Protein 7E3T (pdb70)

Radius of gyration: 17.13 Å; Cα contacts (8 Å, |Δi|>4): 290; chains: 1; bounding box: 39×57×40 Å

Solvent-accessible surface area: 9960 Å² total; per-residue (Å²): 201,99,126,57,41,3,0,0,0,5,26,40,14,28,84,19,116,13,0,0,28,2,1,132,33,1,47,72,7,93,3,62,0,2,0,0,43,94,30,56,36,111,36,55,56,82,80,0,24,211,18,0,49,67,50,56,130,170,23,67,42,72,119,6,116,65,47,63,29,0,58,90,129,29,129,160,51,75,1,12,0,27,17,78,173,0,90,73,38,7,60,87,28,97,1,62,85,49,78,75,51,3,12,0,0,1,7,54,64,86,109,33,10,33,75,103,14,32,76,80,44,101,127,26,0,0,93,21,89,84,152,51,107,127,138,98,73,80,27,15,80,8,0,16,70,0,0,96,25,0,1,126,36,8,89,72,51,119,41,145,87,171,91,93,130,83,27,50,57,138,148,91,87,112

Foldseek 3Di:
DQQEAEEEEEAAEQALLLVLLLLLVCLQLVHAYEYEDDHNDDPDCVSNCVSNVNSSVPGRYDYAPHPCRVCVVVPPDAEQEEDLPQDEALLPDQLLVDRHYYYYYWYYPPHIDPPVVCVVRNVRYHYDDDPDSVDDDRRSVVSNVNVVSSCVSVVSPPRDDDDDPCVPCVVVPD

Nearest PDB structures (foldseek):
  7e3t-assembly1_A-2  TM=1.006E+00  e=1.596E-38  Mycoplasma capricolum subsp. capricolum
  4pzk-assembly1_B  TM=9.102E-01  e=2.325E-19  Bacillus anthracis str. 'Ames Ancestor'
  7e3s-assembly1_B  TM=9.235E-01  e=1.122E-16  Shewanella oneidensis MR-1
  4kdz-assembly1_A  TM=8.921E-01  e=9.901E-17  Escherichia coli UTI89
  4kgn-assembly1_B  TM=8.783E-01  e=1.564E-13  Burkholderia pseudomallei 1710b

Organism: NCBI:txid40479

Structure (mmCIF, N/CA/C/O backbone):
data_7E3T
#
_entry.id   7E3T
#
_cell.length_a   79.824
_cell.length_b   79.824
_cell.length_c   117.333
_cell.angle_alpha   90.000
_cell.angle_beta   90.000
_cell.angle_gamma   120.000
#
_symmetry.space_group_name_H-M   'P 64 2 2'
#
loop_
_entity.id
_entity.type
_entity.pdbx_description
1 polymer "Putative tRNA (cytidine(34)-2'-O)-methyltransferase"
2 water water
#
loop_
_atom_site.group_PDB
_atom_site.id
_atom_site.type_symbol
_atom_site.label_atom_id
_atom_site.label_alt_id
_atom_site.label_comp_id
_atom_site.label_asym_id
_atom_site.label_entity_id
_atom_site.label_seq_id
_atom_site.pdbx_PDB_ins_code
_atom_site.Cartn_x
_atom_site.Cartn_y
_atom_site.Cartn_z
_atom_site.occupancy
_atom_site.B_iso_or_equiv
_atom_site.auth_seq_id
_atom_site.auth_comp_id
_atom_site.auth_asym_id
_atom_site.auth_atom_id
_atom_site.pdbx_PDB_model_num
ATOM 1 N N . MET A 1 1 ? -41.498 -23.031 15.425 1.00 93.74 1 MET A N 1
ATOM 2 C CA . MET A 1 1 ? -41.521 -23.616 14.046 1.00 92.02 1 MET A CA 1
ATOM 3 C C . MET A 1 1 ? -40.081 -23.877 13.608 1.00 86.46 1 MET A C 1
ATOM 4 O O . MET A 1 1 ? -39.182 -23.143 14.063 1.00 76.62 1 MET A O 1
ATOM 9 N N . ASN A 1 2 ? -39.882 -24.874 12.749 1.00 74.44 2 ASN A N 1
ATOM 10 C CA . ASN A 1 2 ? -38.613 -25.034 12.001 1.00 66.29 2 ASN A CA 1
ATOM 11 C C . ASN A 1 2 ? -38.496 -23.897 10.981 1.00 63.95 2 ASN A C 1
ATOM 12 O O . ASN A 1 2 ? -39.411 -23.808 10.108 1.00 56.95 2 ASN A O 1
ATOM 17 N N . LYS A 1 3 ? -37.454 -23.059 11.105 1.00 48.44 3 LYS A N 1
ATOM 18 C CA . LYS A 1 3 ? -37.002 -22.105 10.043 1.00 52.59 3 LYS A CA 1
ATOM 19 C C . LYS A 1 3 ? -35.647 -22.529 9.432 1.00 45.75 3 LYS A C 1
ATOM 20 O O . LYS A 1 3 ? -35.090 -21.770 8.628 1.00 43.24 3 LYS A O 1
ATOM 26 N N . ARG A 1 4 ? -35.140 -23.711 9.769 1.00 43.43 4 ARG A N 1
ATOM 27 C CA . ARG A 1 4 ? -33.878 -24.263 9.199 1.00 45.57 4 ARG A CA 1
ATOM 28 C C . ARG A 1 4 ? -34.068 -24.632 7.727 1.00 45.30 4 ARG A C 1
ATOM 29 O O . ARG A 1 4 ? -34.880 -25.494 7.463 1.00 45.69 4 ARG A O 1
ATOM 37 N N . LYS A 1 5 ? -33.245 -24.072 6.841 1.00 42.62 5 LYS A N 1
ATOM 38 C CA . LYS A 1 5 ? -33.283 -24.323 5.378 1.00 45.41 5 LYS A CA 1
ATOM 39 C C . LYS A 1 5 ? -31.868 -24.147 4.790 1.00 43.83 5 LYS A C 1
ATOM 40 O O . LYS A 1 5 ? -31.254 -23.109 5.058 1.00 38.40 5 LYS A O 1
ATOM 46 N N . ILE A 1 6 ? -31.369 -25.106 4.012 1.00 42.17 6 ILE A N 1
ATOM 47 C CA . ILE A 1 6 ? -30.087 -24.946 3.257 1.00 36.97 6 ILE A CA 1
ATOM 48 C C . ILE A 1 6 ? -30.380 -24.071 2.044 1.00 38.38 6 ILE A C 1
ATOM 49 O O . ILE A 1 6 ? -31.384 -24.357 1.307 1.00 40.76 6 ILE A O 1
ATOM 54 N N . ASN A 1 7 ? -29.620 -22.997 1.902 1.00 37.83 7 ASN A N 1
ATOM 55 C CA . ASN A 1 7 ? -29.602 -22.117 0.708 1.00 35.25 7 ASN A CA 1
ATOM 56 C C . ASN A 1 7 ? -28.212 -22.209 0.092 1.00 42.21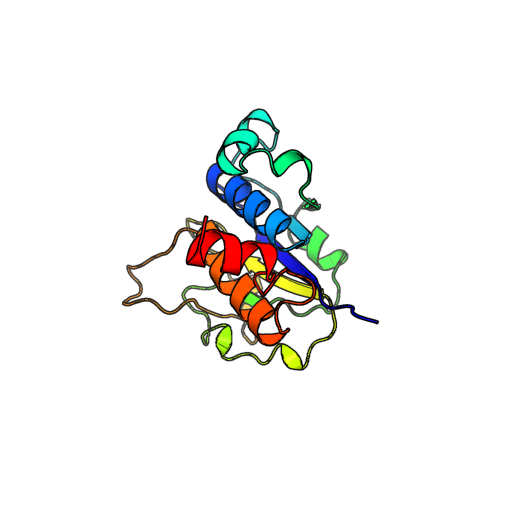 7 ASN A C 1
ATOM 57 O O . ASN A 1 7 ? -27.211 -21.945 0.806 1.00 40.84 7 ASN A O 1
ATOM 62 N N . ILE A 1 8 ? -28.154 -22.596 -1.179 1.00 37.83 8 ILE A N 1
ATOM 63 C CA . ILE A 1 8 ? -26.895 -22.693 -1.961 1.00 37.94 8 ILE A CA 1
ATOM 64 C C . ILE A 1 8 ? -26.843 -21.485 -2.867 1.00 39.86 8 ILE A C 1
ATOM 65 O O . ILE A 1 8 ? -27.844 -21.257 -3.570 1.00 39.85 8 ILE A O 1
ATOM 70 N N . VAL A 1 9 ? -25.766 -20.706 -2.796 1.00 34.08 9 VAL A N 1
ATOM 71 C CA . VAL A 1 9 ? -25.584 -19.491 -3.638 1.00 36.82 9 VAL A CA 1
ATOM 72 C C . VAL A 1 9 ? -24.430 -19.785 -4.582 1.00 37.37 9 VAL A C 1
ATOM 73 O O . VAL A 1 9 ? -23.297 -20.113 -4.069 1.00 36.41 9 VAL A O 1
ATOM 77 N N . LEU A 1 10 ? -24.684 -19.736 -5.886 1.00 33.31 10 LEU A N 1
ATOM 78 C CA . LEU A 1 10 ? -23.603 -19.895 -6.888 1.00 37.89 10 LEU A CA 1
ATOM 79 C C . LEU A 1 10 ? -23.269 -18.522 -7.473 1.00 40.68 10 LEU A C 1
ATOM 80 O O . LEU A 1 10 ? -24.132 -17.927 -8.126 1.00 38.62 10 LEU A O 1
ATOM 85 N N . TYR A 1 11 ? -22.051 -18.051 -7.241 1.00 42.88 11 TYR A N 1
ATOM 86 C CA . TYR A 1 11 ? -21.518 -16.757 -7.756 1.00 41.08 11 TYR A CA 1
ATOM 87 C C . TYR A 1 11 ? -20.880 -17.019 -9.118 1.00 39.83 11 TYR A C 1
ATOM 88 O O . TYR A 1 11 ? -19.821 -17.682 -9.183 1.00 42.83 11 TYR A O 1
ATOM 97 N N . GLN A 1 12 ? -21.587 -16.607 -10.166 1.00 38.59 12 GLN A N 1
ATOM 98 C CA . GLN A 1 12 ? -21.184 -16.624 -11.596 1.00 45.00 12 GLN A CA 1
ATOM 99 C C . GLN A 1 12 ? -20.638 -17.972 -12.029 1.00 46.13 12 GLN A C 1
ATOM 100 O O . GLN A 1 12 ? -19.540 -18.019 -12.566 1.00 44.97 12 GLN A O 1
ATOM 106 N N . PRO A 1 13 ? -21.390 -19.091 -11.923 1.00 43.22 13 PRO A N 1
ATOM 107 C CA . PRO A 1 13 ? -20.861 -20.386 -12.352 1.00 43.73 13 PRO A CA 1
ATOM 108 C C . PRO A 1 13 ? -20.638 -20.389 -13.873 1.00 41.48 13 PRO A C 1
ATOM 109 O O . PRO A 1 13 ? -21.397 -19.762 -14.596 1.00 42.42 13 PRO A O 1
ATOM 113 N N . GLU A 1 14 ? -19.623 -21.129 -14.307 1.00 46.06 14 GLU A N 1
ATOM 114 C CA . GLU A 1 14 ? -19.084 -21.160 -15.689 1.00 47.87 14 GLU A CA 1
ATOM 115 C C . GLU A 1 14 ? -19.656 -22.380 -16.406 1.00 47.66 14 GLU A C 1
ATOM 116 O O . GLU A 1 14 ? -19.922 -22.262 -17.617 1.00 53.00 14 GLU A O 1
ATOM 118 N N . ILE A 1 15 ? -19.839 -23.503 -15.695 1.00 48.53 15 ILE A N 1
ATOM 119 C CA . ILE A 1 15 ? -19.973 -24.850 -16.340 1.00 52.50 15 ILE A CA 1
ATOM 120 C C . ILE A 1 15 ? -21.373 -25.440 -16.100 1.00 50.98 15 ILE A C 1
ATOM 121 O O . ILE A 1 15 ? -21.738 -25.624 -14.924 1.00 45.00 15 ILE A O 1
ATOM 126 N N . ALA A 1 16 ? -22.119 -25.710 -17.188 1.00 46.16 16 ALA A N 1
ATOM 127 C CA . ALA A 1 16 ? -23.538 -26.148 -17.163 1.00 48.01 16 ALA A CA 1
ATOM 128 C C . ALA A 1 16 ? -23.661 -27.438 -16.350 1.00 45.30 16 ALA A C 1
ATOM 129 O O . ALA A 1 16 ? -24.554 -27.538 -15.530 1.00 45.58 16 ALA A O 1
ATOM 131 N N . GLN A 1 17 ? -22.794 -28.392 -16.639 1.00 43.17 17 GLN A N 1
ATOM 132 C CA . GLN A 1 17 ? -22.598 -29.686 -15.954 1.00 47.68 17 GLN A CA 1
ATOM 133 C C . GLN A 1 17 ? -22.505 -29.508 -14.432 1.00 45.19 17 GLN A C 1
ATOM 134 O O . GLN A 1 17 ? -22.989 -30.372 -13.674 1.00 42.85 17 GLN A O 1
ATOM 140 N N . ASN A 1 18 ? -21.860 -28.453 -13.959 1.00 46.10 18 ASN A N 1
ATOM 141 C CA . ASN A 1 18 ? -21.701 -28.260 -12.496 1.00 46.59 18 ASN A CA 1
ATOM 142 C C . ASN A 1 18 ? -23.036 -27.789 -11.904 1.00 45.36 18 ASN A C 1
ATOM 143 O O . ASN A 1 18 ? -23.429 -28.305 -10.847 1.00 40.48 18 ASN A O 1
ATOM 148 N N . VAL A 1 19 ? -23.687 -26.837 -12.557 1.00 36.80 19 VAL A N 1
ATOM 149 C CA . VAL A 1 19 ? -24.979 -26.268 -12.088 1.00 40.34 19 VAL A CA 1
ATOM 150 C C . VAL A 1 19 ? -26.019 -27.386 -12.140 1.00 39.74 19 VAL A C 1
ATOM 151 O O . VAL A 1 19 ? -26.809 -27.522 -11.190 1.00 35.28 19 VAL A O 1
ATOM 155 N N . GLY A 1 20 ? -25.974 -28.223 -13.176 1.00 39.08 20 GLY A N 1
ATOM 156 C CA . GLY A 1 20 ? -26.940 -29.334 -13.288 1.00 40.14 20 GLY A CA 1
ATOM 157 C C . GLY A 1 20 ? -26.830 -30.310 -12.133 1.00 37.49 20 GLY A C 1
ATOM 158 O O . GLY A 1 20 ? -27.875 -30.690 -11.520 1.00 38.34 20 GLY A O 1
ATOM 159 N N . ALA A 1 21 ? -25.610 -30.726 -11.828 1.00 34.95 21 ALA A N 1
ATOM 160 C CA . ALA A 1 21 ? -25.326 -31.656 -10.722 1.00 32.92 21 ALA A CA 1
ATOM 161 C C . ALA A 1 21 ? -25.757 -31.042 -9.398 1.00 31.56 21 ALA A C 1
ATOM 162 O O . ALA A 1 21 ? -26.321 -31.760 -8.562 1.00 35.55 21 ALA A O 1
ATOM 164 N N . ILE A 1 22 ? -25.525 -29.743 -9.218 1.00 34.64 22 ILE A N 1
ATOM 165 C CA . ILE A 1 22 ? -25.925 -29.034 -7.980 1.00 35.83 22 ILE A CA 1
ATOM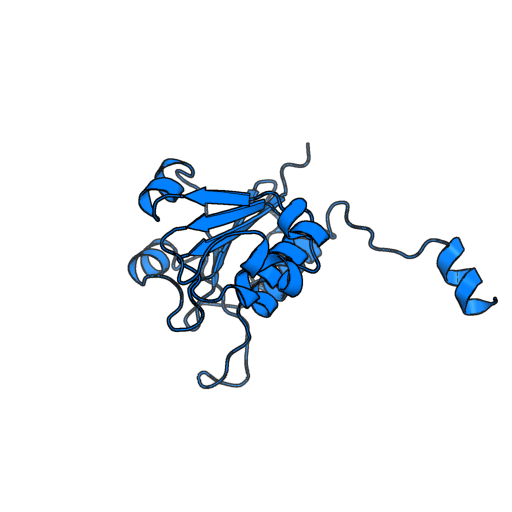 166 C C . ILE A 1 22 ? -27.458 -29.035 -7.878 1.00 38.28 22 ILE A C 1
ATOM 167 O O . ILE A 1 22 ? -27.991 -29.221 -6.757 1.00 37.62 22 ILE A O 1
ATOM 172 N N . MET A 1 23 ? -28.149 -28.798 -8.992 1.00 39.28 23 MET A N 1
ATOM 173 C CA . MET A 1 23 ? -29.641 -28.811 -9.006 1.00 40.13 23 MET A CA 1
ATOM 174 C C . MET A 1 23 ? -30.146 -30.154 -8.464 1.00 36.03 23 MET A C 1
ATOM 175 O O . MET A 1 23 ? -30.983 -30.145 -7.577 1.00 38.77 23 MET A O 1
ATOM 180 N N . ARG A 1 24 ? -29.544 -31.253 -8.912 1.00 35.19 24 ARG A N 1
ATOM 181 C CA . ARG A 1 24 ? -29.892 -32.623 -8.474 1.00 37.42 24 ARG A CA 1
ATOM 182 C C . ARG A 1 24 ? -29.683 -32.744 -6.952 1.00 38.63 24 ARG A C 1
ATOM 183 O O . ARG A 1 24 ? -30.545 -33.325 -6.286 1.00 39.09 24 ARG A O 1
ATOM 191 N N . THR A 1 25 ? -28.580 -32.223 -6.413 1.00 33.63 25 THR A N 1
ATOM 192 C CA . THR A 1 25 ? -28.310 -32.260 -4.960 1.00 36.77 25 THR A CA 1
ATOM 193 C C . THR A 1 25 ? -29.371 -31.452 -4.222 1.00 36.63 25 THR A C 1
ATOM 194 O O . THR A 1 25 ? -29.896 -31.973 -3.232 1.00 38.57 25 THR A O 1
ATOM 198 N N . CYS A 1 26 ? -29.668 -30.243 -4.697 1.00 36.08 26 CYS A N 1
ATOM 199 C CA . CYS A 1 26 ? -30.647 -29.307 -4.091 1.00 35.86 26 CYS A CA 1
ATOM 200 C C . CYS A 1 26 ? -32.039 -29.945 -3.990 1.00 38.03 26 CYS A C 1
ATOM 201 O O . CYS A 1 26 ? -32.686 -29.792 -2.957 1.00 37.36 26 CYS A O 1
ATOM 204 N N . VAL A 1 27 ? -32.450 -30.679 -5.017 1.00 36.31 27 VAL A N 1
ATOM 205 C CA . VAL A 1 27 ? -33.757 -31.371 -5.034 1.00 39.20 27 VAL A CA 1
ATOM 206 C C . VAL A 1 27 ? -33.736 -32.466 -3.979 1.00 41.18 27 VAL A C 1
ATOM 207 O O . VAL A 1 27 ? -34.734 -32.566 -3.260 1.00 40.22 27 VAL A O 1
ATOM 211 N N . ALA A 1 28 ? -32.642 -33.224 -3.885 1.00 37.19 28 ALA A N 1
ATOM 212 C CA . ALA A 1 28 ? -32.505 -34.382 -2.987 1.00 35.44 28 ALA A CA 1
ATOM 213 C C . ALA A 1 28 ? -32.616 -33.944 -1.522 1.00 34.70 28 ALA A C 1
ATOM 214 O O . ALA A 1 28 ? -33.177 -34.702 -0.703 1.00 39.94 28 ALA A O 1
ATOM 216 N N . ILE A 1 29 ? -32.143 -32.754 -1.183 1.00 34.63 29 ILE A N 1
ATOM 217 C CA . ILE A 1 29 ? -32.131 -32.306 0.239 1.00 38.52 29 ILE A CA 1
ATOM 218 C C . ILE A 1 29 ? -33.121 -31.157 0.431 1.00 39.33 29 ILE A C 1
ATOM 219 O O . ILE A 1 29 ? -33.052 -30.539 1.472 1.00 41.23 29 ILE A O 1
ATOM 224 N N . ASN A 1 30 ? -33.923 -30.818 -0.572 1.00 39.78 30 ASN A N 1
ATOM 225 C CA . ASN A 1 30 ? -34.915 -29.731 -0.431 1.00 42.07 30 ASN A CA 1
ATOM 226 C C . ASN A 1 30 ? -34.187 -28.420 -0.091 1.00 42.55 30 ASN A C 1
ATOM 227 O O . ASN A 1 30 ? -34.620 -27.738 0.845 1.00 41.82 30 ASN A O 1
ATOM 232 N N . ALA A 1 31 ? -33.087 -28.093 -0.770 1.00 38.99 31 ALA A N 1
ATOM 233 C CA . ALA A 1 31 ? -32.397 -26.791 -0.605 1.00 38.50 31 ALA A CA 1
ATO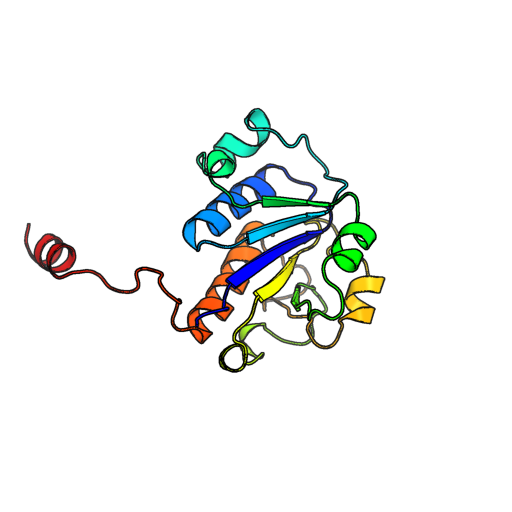M 234 C C . ALA A 1 31 ? -32.969 -25.769 -1.591 1.00 41.17 31 ALA A C 1
ATOM 235 O O . ALA A 1 31 ? -33.499 -26.178 -2.633 1.00 41.39 31 ALA A O 1
ATOM 237 N N . ARG A 1 32 ? -32.801 -24.484 -1.288 1.00 35.54 32 ARG A N 1
ATOM 238 C CA . ARG A 1 32 ? -33.097 -23.352 -2.196 1.00 41.39 32 ARG A CA 1
ATOM 239 C C . ARG A 1 32 ? -31.790 -22.942 -2.873 1.00 42.63 32 ARG A C 1
ATOM 240 O O . ARG A 1 32 ? -30.773 -22.870 -2.167 1.00 39.76 32 ARG A O 1
ATOM 248 N N . LEU A 1 33 ? -31.836 -22.725 -4.183 1.00 36.98 33 LEU A N 1
ATOM 249 C CA . LEU A 1 33 ? -30.661 -22.457 -5.048 1.00 39.69 33 LEU A CA 1
ATOM 250 C C . LEU A 1 33 ? -30.790 -21.027 -5.558 1.00 42.03 33 LEU A C 1
ATOM 251 O O . LEU A 1 33 ? -31.836 -20.688 -6.142 1.00 42.99 33 LEU A O 1
ATOM 256 N N . HIS A 1 34 ? -29.803 -20.207 -5.231 1.00 38.90 34 HIS A N 1
ATOM 257 C C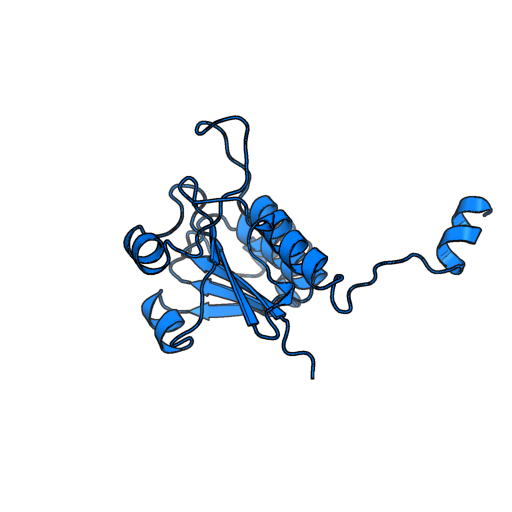A . HIS A 1 34 ? -29.651 -18.788 -5.632 1.00 38.20 34 HIS A CA 1
ATOM 258 C C . HIS A 1 34 ? -28.503 -18.696 -6.636 1.00 43.25 34 HIS A C 1
ATOM 259 O O . HIS A 1 34 ? -27.376 -19.112 -6.296 1.00 42.90 34 HIS A O 1
ATOM 266 N N . ILE A 1 35 ? -28.786 -18.252 -7.853 1.00 42.62 35 ILE A N 1
ATOM 267 C CA . ILE A 1 35 ? -27.772 -18.195 -8.942 1.00 44.98 35 ILE A CA 1
ATOM 268 C C . ILE A 1 35 ? -27.544 -16.745 -9.364 1.00 44.97 35 ILE A C 1
ATOM 269 O O . ILE A 1 35 ? -28.516 -16.080 -9.778 1.00 43.06 35 ILE A O 1
ATOM 274 N N . ILE A 1 36 ? -26.287 -16.308 -9.325 1.00 40.46 36 ILE A N 1
ATOM 275 C CA . ILE A 1 36 ? -25.892 -14.896 -9.574 1.00 44.15 36 ILE A CA 1
ATOM 276 C C . ILE A 1 36 ? -25.213 -14.786 -10.934 1.00 44.46 36 ILE A C 1
ATOM 277 O O . ILE A 1 36 ? -24.231 -15.496 -11.163 1.00 43.21 36 ILE A O 1
ATOM 282 N N . GLU A 1 37 ? -25.780 -13.956 -11.809 1.00 44.91 37 GLU A N 1
ATOM 283 C CA . GLU A 1 37 ? -25.305 -13.725 -13.195 1.00 50.50 37 GLU A CA 1
ATOM 284 C C . GLU A 1 37 ? -24.041 -12.882 -13.128 1.00 46.68 37 GLU A C 1
ATOM 285 O O . GLU A 1 37 ? -23.843 -12.194 -12.140 1.00 51.82 37 GLU A O 1
ATOM 291 N N . PRO A 1 38 ? -23.200 -12.846 -14.188 1.00 57.64 38 PRO A N 1
ATOM 292 C CA . PRO A 1 38 ? -23.434 -13.616 -15.415 1.00 52.88 38 PRO A CA 1
ATOM 293 C C . PRO A 1 38 ? -22.976 -15.078 -15.318 1.00 50.30 38 PRO A C 1
ATOM 294 O O . PRO A 1 38 ? -22.143 -15.396 -14.483 1.00 50.48 38 PRO A O 1
ATOM 298 N N . LEU A 1 39 ? -23.518 -15.929 -16.188 1.00 48.02 39 LEU A N 1
ATOM 299 C CA . LEU A 1 39 ? -23.199 -17.372 -16.252 1.00 52.17 39 LEU A CA 1
ATOM 300 C C . LEU A 1 39 ? -22.311 -17.641 -17.461 1.00 52.14 39 LEU A C 1
ATOM 301 O O . LEU A 1 39 ? -22.461 -16.939 -18.455 1.00 60.53 39 LEU A O 1
ATOM 306 N N . GLY A 1 40 ? -21.479 -18.672 -17.403 1.00 52.97 40 GLY A N 1
ATOM 307 C CA . GLY A 1 40 ? -20.617 -19.055 -18.532 1.00 51.48 40 GLY A CA 1
ATOM 308 C C . GLY A 1 40 ? -21.316 -19.967 -19.528 1.00 50.37 40 GLY A C 1
ATOM 309 O O . GLY A 1 40 ? -20.598 -20.591 -20.281 1.00 52.15 40 GLY A O 1
ATOM 310 N N . PHE A 1 41 ? -22.652 -20.097 -19.514 1.00 46.67 41 PHE A N 1
ATOM 311 C CA . PHE A 1 41 ? -23.377 -21.100 -20.340 1.00 42.03 41 PHE A CA 1
ATOM 312 C C . PHE A 1 41 ? -24.839 -20.698 -20.518 1.00 41.25 41 PHE A C 1
ATOM 313 O O . PHE A 1 41 ? -25.373 -19.863 -19.789 1.00 40.92 41 PHE A O 1
ATOM 321 N N . ILE A 1 42 ? -25.500 -21.339 -21.471 1.00 45.69 42 ILE A N 1
ATOM 322 C CA . ILE A 1 42 ? -26.947 -21.122 -21.723 1.00 45.19 42 ILE A CA 1
ATOM 323 C C . ILE A 1 42 ? -27.779 -21.865 -20.676 1.00 41.84 42 ILE A C 1
ATOM 324 O O . ILE A 1 42 ? -27.722 -23.099 -20.630 1.00 48.48 42 ILE A O 1
ATOM 329 N N . PHE A 1 43 ? -28.546 -21.114 -19.893 1.00 42.00 43 PHE A N 1
ATOM 330 C CA . PHE A 1 43 ? -29.449 -21.614 -18.844 1.00 44.82 43 PHE A CA 1
ATOM 331 C C . PHE A 1 43 ? -30.789 -22.063 -19.454 1.00 56.46 43 PHE A C 1
ATOM 332 O O . PHE A 1 43 ? -31.767 -21.270 -19.459 1.00 48.32 43 PHE A O 1
ATOM 340 N N . ASP A 1 44 ? -30.882 -23.321 -19.882 1.00 55.00 44 ASP A N 1
ATOM 341 C CA . ASP A 1 44 ? -32.197 -23.897 -20.260 1.00 58.33 44 ASP A CA 1
ATOM 342 C C . ASP A 1 44 ? -32.191 -25.421 -20.088 1.00 56.73 44 ASP A C 1
ATOM 343 O O . ASP A 1 44 ? -31.131 -25.970 -19.734 1.00 47.63 44 ASP A O 1
ATOM 348 N N . ASP A 1 45 ? -33.347 -26.055 -20.315 1.00 53.77 45 ASP A N 1
ATOM 349 C CA . ASP A 1 45 ? -33.561 -27.509 -20.106 1.00 56.73 45 ASP A CA 1
ATOM 350 C C . ASP A 1 45 ? -32.562 -28.263 -20.974 1.00 53.17 45 ASP A C 1
ATOM 351 O O . ASP A 1 45 ? -31.958 -29.225 -20.481 1.00 61.82 45 ASP A O 1
ATOM 356 N N . ARG A 1 46 ? -32.295 -27.768 -22.179 1.00 55.36 46 ARG A N 1
ATOM 357 C CA . ARG A 1 46 ? -31.391 -28.441 -23.145 1.00 55.83 46 ARG A CA 1
ATOM 358 C C . ARG A 1 46 ? -30.020 -28.666 -22.497 1.00 53.89 46 ARG A C 1
ATOM 359 O O . ARG A 1 46 ? -29.456 -29.728 -22.723 1.00 60.86 46 ARG A O 1
ATOM 361 N N . HIS A 1 47 ? -29.478 -27.698 -21.748 1.00 52.73 47 HIS A N 1
ATOM 362 C CA . HIS A 1 47 ? -28.090 -27.753 -21.200 1.00 51.63 47 HIS A CA 1
ATOM 363 C C . HIS A 1 47 ? -28.071 -28.287 -19.763 1.00 46.52 47 HIS A C 1
ATOM 364 O O . HIS A 1 47 ? -26.987 -28.618 -19.293 1.00 47.86 47 HIS A O 1
ATOM 371 N N . LEU A 1 48 ? -29.203 -28.353 -19.066 1.00 44.75 48 LEU A N 1
ATOM 372 C CA . LEU A 1 48 ? -29.177 -28.761 -17.643 1.00 45.66 48 LEU A CA 1
ATOM 373 C C . LEU A 1 48 ? -29.836 -30.128 -17.403 1.00 49.12 48 LEU A C 1
ATOM 374 O O . LEU A 1 48 ? -29.623 -30.661 -16.302 1.00 47.66 48 LEU A O 1
ATOM 379 N N . SER A 1 49 ? -30.544 -30.697 -18.389 1.00 50.65 49 SER A N 1
ATOM 380 C CA . SER A 1 49 ? -31.361 -31.935 -18.252 1.00 52.18 49 SER A CA 1
ATOM 381 C C . SER A 1 49 ? -30.517 -33.107 -17.777 1.00 47.47 49 SER A C 1
ATOM 382 O O . SER A 1 49 ? -30.907 -33.763 -16.803 1.00 47.11 49 SER A O 1
ATOM 385 N N . ARG A 1 50 ? -29.443 -33.387 -18.501 1.00 45.98 50 ARG A N 1
ATOM 386 C CA . ARG A 1 50 ? -28.654 -34.632 -18.357 1.00 45.75 50 ARG A CA 1
ATOM 387 C C . ARG A 1 50 ? -27.906 -34.585 -17.030 1.00 43.67 50 ARG A C 1
ATOM 388 O O . ARG A 1 50 ? -28.018 -35.541 -16.263 1.00 48.01 50 ARG A O 1
ATOM 396 N N . SER A 1 51 ? -27.201 -33.494 -16.751 1.00 40.20 51 SER A N 1
ATOM 397 C CA . SER A 1 51 ? -26.355 -33.365 -15.538 1.00 42.35 51 SER A CA 1
ATOM 398 C C . SER A 1 51 ? -27.209 -33.300 -14.268 1.00 37.66 51 SER A C 1
ATOM 399 O O . SER A 1 51 ? -26.690 -33.763 -13.225 1.00 39.84 51 SER A O 1
ATOM 402 N N . SER A 1 52 ? -28.470 -32.830 -14.362 1.00 40.09 52 SER A N 1
ATOM 403 C CA . SER A 1 52 ? -29.446 -32.762 -13.237 1.00 38.91 52 SER A CA 1
ATOM 404 C C . SER A 1 52 ? -30.254 -34.056 -13.104 1.00 41.78 52 SER A C 1
ATOM 405 O O . SER A 1 52 ? -31.084 -34.115 -12.197 1.00 40.21 52 SER A O 1
ATOM 408 N N . ALA A 1 53 ? -30.048 -35.044 -13.969 1.00 40.39 53 ALA A N 1
ATOM 409 C CA . ALA A 1 53 ? -30.939 -36.229 -14.075 1.00 44.71 53 ALA A CA 1
ATOM 410 C C . ALA A 1 53 ? -32.411 -35.778 -14.147 1.00 41.87 53 ALA A C 1
ATOM 411 O O . ALA A 1 53 ? -33.240 -36.357 -13.443 1.00 45.00 53 ALA A O 1
ATOM 413 N N . ASN A 1 54 ? -32.692 -34.677 -14.851 1.00 45.15 54 ASN A N 1
ATOM 414 C CA . ASN A 1 54 ? -34.042 -34.090 -15.039 1.00 47.44 54 ASN A CA 1
ATOM 415 C C . ASN A 1 54 ? -34.567 -33.360 -13.807 1.00 48.29 54 ASN A C 1
ATOM 416 O O . ASN A 1 54 ? -35.729 -32.911 -13.853 1.00 47.36 54 ASN A O 1
ATOM 421 N N . GLU A 1 55 ? -33.744 -33.149 -12.788 1.00 45.57 55 GLU A N 1
ATOM 422 C CA . GLU A 1 55 ? -34.182 -32.446 -11.556 1.00 45.65 55 GLU A CA 1
ATOM 423 C C . GLU A 1 55 ? -34.226 -30.933 -11.805 1.00 49.04 55 GLU A C 1
ATOM 424 O O . GLU A 1 55 ? -34.836 -30.207 -10.982 1.00 49.46 55 GLU A O 1
ATOM 430 N N . TYR A 1 56 ? -33.660 -30.448 -12.911 1.00 48.32 56 TYR A N 1
ATOM 431 C CA . TYR A 1 56 ? -33.875 -29.061 -13.402 1.00 48.83 56 TYR A CA 1
ATOM 432 C C . TYR A 1 56 ? -35.367 -28.671 -13.281 1.00 48.91 56 TYR A C 1
ATOM 433 O O . TYR A 1 56 ? -35.707 -27.505 -12.924 1.00 44.29 56 TYR A O 1
ATOM 442 N N . LYS A 1 57 ? -36.260 -29.598 -13.631 1.00 46.92 57 LYS A N 1
ATOM 443 C CA . LYS A 1 57 ? -37.726 -29.333 -13.716 1.00 54.42 57 LYS A CA 1
ATOM 444 C C . LYS A 1 57 ? -38.308 -28.996 -12.339 1.00 50.57 57 LYS A C 1
ATOM 445 O O . LYS A 1 57 ? -39.310 -28.312 -12.297 1.00 49.04 57 LYS A O 1
ATOM 451 N N . TYR A 1 58 ? -37.738 -29.482 -11.243 1.00 47.55 58 TYR A N 1
ATOM 452 C CA . TYR A 1 58 ? -38.357 -29.361 -9.892 1.00 49.24 58 TYR A CA 1
ATOM 453 C C . TYR A 1 58 ? -37.526 -28.484 -8.953 1.00 46.08 58 TYR A C 1
ATOM 454 O O . TYR A 1 58 ? -37.931 -28.290 -7.820 1.00 44.67 58 TYR A O 1
ATOM 463 N N . VAL A 1 59 ? -36.339 -28.057 -9.354 1.00 42.81 59 VAL A N 1
ATOM 464 C CA . VAL A 1 59 ? -35.452 -27.352 -8.394 1.00 40.71 59 VAL A CA 1
ATOM 465 C C . VAL A 1 59 ? -36.097 -26.010 -8.032 1.00 43.40 59 VAL A C 1
ATOM 466 O O . VAL A 1 59 ? -36.726 -25.350 -8.909 1.00 40.85 59 VAL A O 1
ATOM 470 N N . ASP A 1 60 ? -35.963 -25.629 -6.767 1.00 38.37 60 ASP A N 1
ATOM 471 C CA . ASP A 1 60 ? -36.422 -24.318 -6.237 1.00 40.18 60 ASP A CA 1
ATOM 472 C C . ASP A 1 60 ? -35.292 -23.305 -6.428 1.00 41.20 60 ASP A C 1
ATOM 473 O O . ASP A 1 60 ? -34.375 -23.281 -5.595 1.00 43.99 60 ASP A O 1
ATOM 478 N N . CYS A 1 61 ? -35.363 -22.485 -7.468 1.00 40.75 61 CYS A N 1
ATOM 479 C CA . CYS A 1 61 ? -34.214 -21.711 -7.977 1.00 42.94 61 CYS A CA 1
ATOM 480 C C . CYS A 1 61 ? -34.600 -20.243 -8.145 1.00 45.51 61 CYS A C 1
ATOM 481 O O . CYS A 1 61 ? -35.690 -19.985 -8.646 1.00 49.87 61 CYS A O 1
ATOM 484 N N . ILE A 1 62 ? -33.731 -19.318 -7.734 1.00 45.49 62 ILE A N 1
ATOM 485 C CA . ILE A 1 62 ? -33.920 -17.851 -7.915 1.00 42.06 62 ILE A CA 1
ATOM 486 C C . ILE A 1 62 ? -32.689 -17.295 -8.624 1.00 46.53 62 ILE A C 1
ATOM 487 O O . ILE A 1 62 ? -31.552 -17.646 -8.209 1.00 45.48 62 ILE A O 1
ATOM 492 N N . ARG A 1 63 ? -32.890 -16.470 -9.647 1.00 39.85 63 ARG A N 1
ATOM 493 C CA . ARG A 1 63 ? -31.767 -15.852 -10.399 1.00 40.70 63 ARG A CA 1
ATOM 494 C C . ARG A 1 63 ? -31.670 -14.350 -10.108 1.00 44.21 63 ARG A C 1
ATOM 495 O O . ARG A 1 63 ? -32.679 -13.704 -9.905 1.00 41.84 63 ARG A O 1
ATOM 503 N N . TYR A 1 64 ? -30.459 -13.804 -10.095 1.00 44.12 64 TYR A N 1
ATOM 504 C CA . TYR A 1 64 ? -30.178 -12.417 -9.669 1.00 41.65 64 TYR A CA 1
ATOM 505 C C . TYR A 1 64 ? -29.304 -11.770 -10.733 1.00 46.04 64 TYR A C 1
ATOM 506 O O . TYR A 1 64 ? -28.410 -12.488 -11.267 1.00 41.07 64 TYR A O 1
ATOM 515 N N . ASP A 1 65 ? -29.535 -10.482 -11.025 1.00 46.63 65 ASP A N 1
ATOM 516 C CA . ASP A 1 65 ? -28.833 -9.760 -12.124 1.00 50.27 65 ASP A CA 1
ATOM 517 C C . ASP A 1 65 ? -27.341 -9.701 -11.819 1.00 49.14 65 ASP A C 1
ATOM 518 O O . ASP A 1 65 ? -26.579 -9.653 -12.760 1.00 54.45 65 ASP A O 1
ATOM 523 N N . ASP A 1 66 ? -26.957 -9.664 -10.539 1.00 46.79 66 ASP A N 1
ATOM 524 C CA . ASP A 1 66 ? -25.556 -9.480 -10.088 1.00 48.78 66 ASP A CA 1
ATOM 525 C C . ASP A 1 66 ? -25.517 -9.576 -8.563 1.00 43.95 66 ASP A C 1
ATOM 526 O O . ASP A 1 66 ? -26.586 -9.676 -7.953 1.00 45.44 66 ASP A O 1
ATOM 531 N N . TRP A 1 67 ? -24.330 -9.464 -7.977 1.00 47.79 67 TRP A N 1
ATOM 532 C CA . TRP A 1 67 ? -24.119 -9.556 -6.516 1.00 47.70 67 TRP A CA 1
ATOM 533 C C . TRP A 1 67 ? -24.980 -8.518 -5.788 1.00 52.94 67 TRP A C 1
ATOM 534 O O . TRP A 1 67 ? -25.611 -8.883 -4.754 1.00 53.42 67 TRP A O 1
ATOM 545 N N . ASN A 1 68 ? -25.042 -7.285 -6.310 1.00 56.50 68 ASN A N 1
ATOM 546 C CA . ASN A 1 68 ? -25.733 -6.136 -5.648 1.00 56.33 68 ASN A CA 1
ATOM 547 C C . ASN A 1 68 ? -27.213 -6.469 -5.499 1.00 51.35 68 ASN A C 1
ATOM 548 O O . ASN A 1 68 ? -27.789 -6.239 -4.423 1.00 54.32 68 ASN A O 1
ATOM 550 N N . ASP A 1 69 ? -27.778 -7.052 -6.545 1.00 53.72 69 ASP A N 1
ATOM 551 C CA . ASP A 1 69 ? -29.190 -7.490 -6.588 1.00 52.07 69 ASP A CA 1
ATOM 552 C C . ASP A 1 69 ? -29.427 -8.487 -5.453 1.00 46.25 69 ASP A C 1
ATOM 553 O O . ASP A 1 69 ? -30.462 -8.385 -4.761 1.00 49.16 69 ASP A O 1
ATOM 558 N N . PHE A 1 70 ? -28.527 -9.456 -5.292 1.00 47.66 70 PHE A N 1
ATOM 559 C CA . PHE A 1 70 ? -28.674 -10.518 -4.272 1.00 44.04 70 PHE A CA 1
ATOM 560 C C . PHE A 1 70 ? -28.570 -9.893 -2.882 1.00 45.80 70 PHE A C 1
ATOM 561 O O . PHE A 1 70 ? -29.402 -10.186 -2.020 1.00 50.04 70 PHE A O 1
ATOM 569 N N . ILE A 1 71 ? -27.540 -9.081 -2.665 1.00 56.05 71 ILE A N 1
ATOM 570 C CA . ILE A 1 71 ? -27.278 -8.434 -1.341 1.00 57.74 71 ILE A CA 1
ATOM 571 C C . ILE A 1 71 ? -28.446 -7.513 -0.973 1.00 55.67 71 ILE A C 1
ATOM 572 O O . ILE A 1 71 ? -28.920 -7.589 0.169 1.00 51.48 71 ILE A O 1
ATOM 577 N N . THR A 1 72 ? -28.910 -6.694 -1.916 1.00 54.77 72 THR A N 1
ATOM 578 C CA . THR A 1 72 ? -30.096 -5.814 -1.737 1.00 55.78 72 THR A CA 1
ATOM 579 C C . THR A 1 72 ? -31.242 -6.623 -1.123 1.00 58.13 72 THR A C 1
ATOM 580 O O . THR A 1 72 ? -31.907 -6.112 -0.201 1.00 60.94 72 THR A O 1
ATOM 584 N N . LYS A 1 73 ? -31.454 -7.853 -1.588 1.00 53.46 73 LYS A N 1
ATOM 585 C CA . LYS A 1 73 ? -32.620 -8.671 -1.175 1.00 50.40 73 LYS A CA 1
ATOM 586 C C . LYS A 1 73 ? -32.292 -9.505 0.056 1.00 51.26 73 LYS A C 1
ATOM 587 O O . LYS A 1 73 ? -33.165 -10.253 0.478 1.00 61.99 73 LYS A O 1
ATOM 593 N N . HIS A 1 74 ? -31.055 -9.480 0.541 1.00 52.29 74 HIS A N 1
ATOM 594 C CA . HIS A 1 74 ? -30.614 -10.327 1.678 1.00 55.22 74 HIS A CA 1
ATOM 595 C C . HIS A 1 74 ? -29.797 -9.463 2.638 1.00 59.34 74 HIS A C 1
ATOM 596 O O . HIS A 1 74 ? -28.612 -9.738 2.833 1.00 60.07 74 HIS A O 1
ATOM 603 N N . GLN A 1 75 ? -30.400 -8.412 3.187 1.00 67.49 75 GLN A N 1
ATOM 604 C CA . GLN A 1 75 ? -29.645 -7.434 4.011 1.00 69.17 75 GLN A CA 1
ATOM 605 C C . GLN A 1 75 ? -29.402 -8.009 5.407 1.00 59.93 75 GLN A C 1
ATOM 606 O O . GLN A 1 75 ? -30.283 -8.690 5.945 1.00 54.85 75 GLN A O 1
ATOM 612 N N . ASN A 1 76 ? -28.199 -7.782 5.929 1.00 63.28 76 ASN A N 1
ATOM 613 C CA . ASN A 1 76 ? -27.725 -8.303 7.239 1.00 75.38 76 ASN A CA 1
ATOM 614 C C . ASN A 1 76 ? -28.031 -9.801 7.361 1.00 67.94 76 ASN A C 1
ATOM 615 O O . ASN A 1 76 ? -28.690 -10.176 8.342 1.00 79.98 76 ASN A O 1
ATOM 620 N N . ILE A 1 77 ? -27.594 -10.624 6.404 1.00 60.89 77 ILE A N 1
ATOM 621 C CA . ILE A 1 77 ? -27.574 -12.112 6.563 1.00 60.06 77 ILE A CA 1
ATOM 622 C C . ILE A 1 77 ? -26.105 -12.547 6.622 1.00 52.40 77 ILE A C 1
ATOM 623 O O . ILE A 1 77 ? -25.259 -11.877 6.024 1.00 54.64 77 ILE A O 1
ATOM 628 N N . THR A 1 78 ? -25.801 -13.618 7.340 1.00 51.16 78 THR A N 1
ATOM 629 C CA . THR A 1 78 ? -24.462 -14.250 7.357 1.00 51.48 78 THR A CA 1
ATOM 630 C C . THR A 1 78 ? -24.316 -15.079 6.083 1.00 50.07 78 THR A C 1
ATOM 631 O O . THR A 1 78 ? -25.253 -15.832 5.771 1.00 49.67 78 THR A O 1
ATOM 635 N N . LEU A 1 79 ? -23.185 -14.949 5.403 1.00 44.08 79 LEU A N 1
ATOM 636 C CA . LEU A 1 79 ? -22.794 -15.825 4.283 1.00 44.37 79 LEU A CA 1
ATOM 637 C C . LEU A 1 79 ? -21.583 -16.639 4.717 1.00 44.54 79 LEU A C 1
ATOM 638 O O . LEU A 1 79 ? -20.589 -16.020 5.092 1.00 47.68 79 LEU A O 1
ATOM 643 N N . PHE A 1 80 ? -21.699 -17.970 4.663 1.00 41.68 80 PHE A N 1
ATOM 644 C CA . PHE A 1 80 ? -20.590 -18.940 4.773 1.00 39.59 80 PHE A CA 1
ATOM 645 C C . PHE A 1 80 ? -20.041 -19.220 3.380 1.00 43.88 80 PHE A C 1
ATOM 646 O O . PHE A 1 80 ? -20.757 -19.842 2.553 1.00 41.00 80 PHE A O 1
ATOM 654 N N . CYS A 1 81 ? -18.826 -18.732 3.115 1.00 39.21 81 CYS A N 1
ATOM 655 C CA . CYS A 1 81 ? -18.195 -18.729 1.774 1.00 40.41 81 CYS A CA 1
ATOM 656 C C . CYS A 1 81 ? -17.088 -19.789 1.708 1.00 42.34 81 CYS A C 1
ATOM 657 O O . CYS A 1 81 ? -16.191 -19.791 2.579 1.00 40.93 81 CYS A O 1
ATOM 660 N N . LEU A 1 82 ? -17.136 -20.638 0.688 1.00 37.71 82 LEU A N 1
ATOM 661 C CA . LEU A 1 82 ? -16.055 -21.607 0.404 1.00 40.48 82 LEU A CA 1
ATOM 662 C C . LEU A 1 82 ? -14.893 -20.836 -0.230 1.00 44.86 82 LEU A C 1
ATOM 663 O O . LEU A 1 82 ? -15.119 -20.128 -1.251 1.00 44.20 82 LEU A O 1
ATOM 668 N N . SER A 1 83 ? -13.693 -21.043 0.311 1.00 41.74 83 SER A N 1
ATOM 669 C CA . SER A 1 83 ? -12.426 -20.549 -0.261 1.00 46.05 83 SER A CA 1
ATOM 670 C C . SER A 1 83 ? -11.290 -21.544 -0.010 1.00 46.61 83 SER A C 1
ATOM 671 O O . SER A 1 83 ? -11.267 -22.140 1.076 1.00 44.65 83 SER A O 1
ATOM 674 N N . ARG A 1 84 ? -10.375 -21.673 -0.984 1.00 51.97 84 ARG A N 1
ATOM 675 C CA . ARG A 1 84 ? -8.999 -22.226 -0.808 1.00 59.32 84 ARG A CA 1
ATOM 676 C C . ARG A 1 84 ? -8.360 -21.622 0.457 1.00 52.84 84 ARG A C 1
ATOM 677 O O . ARG A 1 84 ? -7.723 -22.373 1.202 1.00 63.95 84 ARG A O 1
ATOM 679 N N . TYR A 1 85 ? -8.593 -20.333 0.731 1.00 59.70 85 TYR A N 1
ATOM 680 C CA . TYR A 1 85 ? -7.959 -19.568 1.838 1.00 67.64 85 TYR A CA 1
ATOM 681 C C . TYR A 1 85 ? -8.899 -19.450 3.052 1.00 61.38 85 TYR A C 1
ATOM 682 O O . TYR A 1 85 ? -8.636 -18.615 3.918 1.00 59.46 85 TYR A O 1
ATOM 691 N N . GLY A 1 86 ? -9.940 -20.284 3.141 1.00 56.28 86 GLY A N 1
ATOM 692 C CA . GLY A 1 86 ? -10.899 -20.294 4.263 1.00 49.31 86 GLY A CA 1
ATOM 693 C C . GLY A 1 86 ? -10.222 -20.728 5.547 1.00 51.90 86 GLY A C 1
ATOM 694 O O . GLY A 1 86 ? -9.284 -21.549 5.499 1.00 50.14 86 GLY A O 1
ATOM 695 N N . GLN A 1 87 ? -10.653 -20.160 6.665 1.00 50.79 87 GLN A N 1
ATOM 696 C CA . GLN A 1 87 ? -9.924 -20.229 7.950 1.00 50.72 87 GLN A CA 1
ATOM 697 C C . GLN A 1 87 ? -9.892 -21.654 8.453 1.00 53.60 87 GLN A C 1
ATOM 698 O O . GLN A 1 87 ? -8.827 -22.095 8.910 1.00 54.87 87 GLN A O 1
ATOM 704 N N . LYS A 1 88 ? -11.018 -22.346 8.376 1.00 48.21 88 LYS A N 1
ATOM 705 C CA . LYS A 1 88 ? -11.137 -23.689 8.978 1.00 45.31 88 LYS A CA 1
ATOM 706 C C . LYS A 1 88 ? -12.196 -24.488 8.246 1.00 40.95 88 LYS A C 1
ATOM 707 O O . LYS A 1 88 ? -13.008 -23.930 7.502 1.00 45.02 88 LYS A O 1
ATOM 713 N N . PRO A 1 89 ? -12.308 -25.7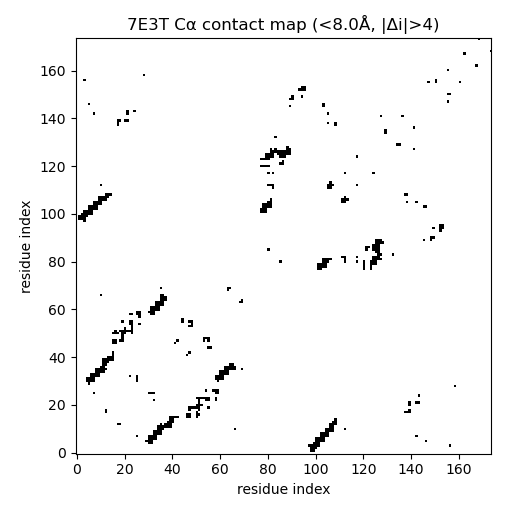87 8.553 1.00 39.79 89 PRO A N 1
ATOM 714 C CA . PRO A 1 89 ? -13.329 -26.635 7.950 1.00 42.50 89 PRO A CA 1
ATOM 715 C C . PRO A 1 89 ? -14.739 -26.240 8.405 1.00 43.00 89 PRO A C 1
ATOM 716 O O . PRO A 1 89 ? -14.912 -25.763 9.523 1.00 42.37 89 PRO A O 1
ATOM 720 N N . ILE A 1 90 ? -15.731 -26.545 7.576 1.00 42.06 90 ILE A N 1
ATOM 721 C CA . ILE A 1 90 ? -17.139 -26.154 7.864 1.00 44.09 90 ILE A CA 1
ATOM 722 C C . ILE A 1 90 ? -17.639 -26.883 9.117 1.00 39.08 90 ILE A C 1
ATOM 723 O O . ILE A 1 90 ? -18.418 -26.273 9.859 1.00 43.41 90 ILE A O 1
ATOM 728 N N . SER A 1 91 ? -17.193 -28.119 9.361 1.00 45.11 91 SER A N 1
ATOM 729 C CA . SER A 1 91 ? -17.507 -28.897 10.591 1.00 44.85 91 SER A CA 1
ATOM 730 C C . SER A 1 91 ? -17.063 -28.165 11.867 1.00 51.40 91 SER A C 1
ATOM 731 O O . SER A 1 91 ? -17.501 -28.615 12.923 1.00 51.70 91 SER A O 1
ATOM 734 N N . ASP A 1 92 ? -16.267 -27.088 11.792 1.00 50.58 92 ASP A N 1
ATOM 735 C CA . ASP A 1 92 ? -15.801 -26.338 12.992 1.00 52.82 92 ASP A CA 1
ATOM 736 C C . ASP A 1 92 ? -16.765 -25.209 13.379 1.00 55.71 92 ASP A C 1
ATOM 737 O O . ASP A 1 92 ? -16.612 -24.710 14.490 1.00 48.73 92 ASP A O 1
ATOM 742 N N . PHE A 1 93 ? -17.702 -24.803 12.521 1.00 51.73 93 PHE A N 1
ATOM 743 C CA . PHE A 1 93 ? -18.776 -23.855 12.902 1.00 49.98 93 PHE A CA 1
ATOM 744 C C . PHE A 1 93 ? -19.912 -24.645 13.559 1.00 49.96 93 PHE A C 1
ATOM 745 O O . PHE A 1 93 ? -20.139 -25.805 13.195 1.00 48.52 93 PHE A O 1
ATOM 753 N N . ASP A 1 94 ? -20.631 -24.014 14.482 1.00 53.64 94 ASP A N 1
ATOM 754 C CA . ASP A 1 94 ? -21.705 -24.669 15.264 1.00 57.19 94 ASP A CA 1
ATOM 755 C C . ASP A 1 94 ? -23.064 -24.233 14.701 1.00 58.13 94 ASP A C 1
ATOM 756 O O . ASP A 1 94 ? -23.549 -23.150 15.059 1.00 58.39 94 ASP A O 1
ATOM 761 N N . PHE A 1 95 ? -23.671 -25.071 13.865 1.00 52.12 95 PHE A N 1
ATOM 762 C CA . PHE A 1 95 ? -24.913 -24.730 13.126 1.00 48.50 95 PHE A CA 1
ATOM 763 C C . PHE A 1 95 ? -26.131 -25.102 13.986 1.00 45.92 95 PHE A C 1
ATOM 764 O O . PHE A 1 95 ? -27.228 -24.588 13.697 1.00 47.88 95 PHE A O 1
ATOM 772 N N . SER A 1 96 ? -25.952 -25.936 15.008 1.00 47.35 96 SER A N 1
ATOM 773 C CA . SER A 1 96 ? -27.004 -26.313 15.995 1.00 60.04 96 SER A CA 1
ATOM 774 C C . SER A 1 96 ? -27.548 -25.062 16.713 1.00 59.50 96 SER A C 1
ATOM 775 O O . SER A 1 96 ? -28.669 -25.096 17.207 1.00 66.53 96 SER A O 1
ATOM 778 N N . LYS A 1 97 ? -26.792 -23.972 16.730 1.00 61.78 97 LYS A N 1
ATOM 779 C CA . LYS A 1 97 ? -27.211 -22.686 17.319 1.00 58.35 97 LYS A CA 1
ATOM 780 C C . LYS A 1 97 ? -28.219 -21.998 16.389 1.00 61.61 97 LYS A C 1
ATOM 781 O O . LYS A 1 97 ? -28.871 -21.067 16.840 1.00 64.25 97 LYS A O 1
ATOM 783 N N . ILE A 1 98 ? -28.337 -22.405 15.122 1.00 58.36 98 ILE A N 1
ATOM 784 C CA . ILE A 1 98 ? -29.056 -21.589 14.101 1.00 53.28 98 ILE A CA 1
ATOM 785 C C . ILE A 1 98 ? -30.415 -22.236 13.796 1.00 51.56 98 ILE A C 1
ATOM 786 O O . ILE A 1 98 ? -30.476 -23.471 13.547 1.00 53.58 98 ILE A O 1
ATOM 791 N N . ASN A 1 99 ? -31.486 -21.455 13.894 1.00 52.11 99 ASN A N 1
ATOM 792 C CA . ASN A 1 99 ? -32.830 -21.862 13.405 1.00 50.86 99 ASN A CA 1
ATOM 793 C C . ASN A 1 99 ? -33.279 -20.801 12.418 1.00 52.42 99 ASN A C 1
ATOM 794 O O . ASN A 1 99 ? -34.061 -19.937 12.796 1.00 50.24 99 ASN A O 1
ATOM 799 N N . ASP A 1 100 ? -32.754 -20.866 11.198 1.00 49.80 100 ASP A N 1
ATOM 800 C CA . ASP A 1 100 ? -32.963 -19.837 10.161 1.00 49.79 100 ASP A CA 1
ATOM 801 C C . ASP A 1 100 ? -32.445 -20.408 8.841 1.00 43.50 100 ASP A C 1
ATOM 802 O O . ASP A 1 100 ? -31.935 -21.517 8.848 1.00 39.97 100 ASP A O 1
ATOM 807 N N . ASN A 1 101 ? -32.664 -19.692 7.750 1.00 44.33 101 ASN A N 1
ATOM 808 C CA . ASN A 1 101 ? -31.905 -19.847 6.486 1.00 43.70 101 ASN A CA 1
ATOM 809 C C . ASN A 1 101 ? -30.405 -19.848 6.808 1.00 45.60 101 ASN A C 1
ATOM 810 O O . ASN A 1 101 ? -29.951 -18.972 7.573 1.00 48.77 101 ASN A O 1
ATOM 815 N N . VAL A 1 102 ? -29.666 -20.828 6.288 1.00 49.44 102 VAL A N 1
ATOM 816 C CA . VAL A 1 102 ? -28.175 -20.788 6.203 1.00 44.50 102 VAL A CA 1
ATOM 817 C C . VAL A 1 102 ? -27.801 -20.679 4.732 1.00 46.31 102 VAL A C 1
ATOM 818 O O . VAL A 1 102 ? -28.386 -21.395 3.883 1.00 40.65 102 VAL A O 1
ATOM 822 N N . TYR A 1 103 ? -26.861 -19.802 4.440 1.00 38.96 103 TYR A N 1
ATOM 823 C CA . TYR A 1 103 ? -26.436 -19.497 3.059 1.00 39.55 103 TYR A CA 1
ATOM 824 C C . TYR A 1 103 ? -25.012 -20.003 2.879 1.00 44.11 103 TYR A C 1
ATOM 825 O O . TYR A 1 103 ? -24.108 -19.445 3.567 1.00 42.21 103 TYR A O 1
ATOM 834 N N . LEU A 1 104 ? -24.829 -21.018 2.032 1.00 39.99 104 LEU A N 1
ATOM 835 C CA . LEU A 1 104 ? -23.482 -21.542 1.641 1.00 35.93 104 LEU A CA 1
ATOM 836 C C . LEU A 1 104 ? -23.150 -20.983 0.262 1.00 40.53 104 LEU A C 1
ATOM 837 O O . LEU A 1 104 ? -23.951 -21.178 -0.661 1.00 37.48 104 LEU A O 1
ATOM 842 N N . VAL A 1 105 ? -22.044 -20.245 0.137 1.00 35.94 105 VAL A N 1
ATOM 843 C CA . VAL A 1 105 ? -21.721 -19.509 -1.117 1.00 34.70 105 VAL A CA 1
ATOM 844 C C . VAL A 1 105 ? -20.547 -20.214 -1.793 1.00 37.24 105 VAL A C 1
ATOM 845 O O . VAL A 1 105 ? -19.601 -20.622 -1.078 1.00 38.11 105 VAL A O 1
ATOM 849 N N . PHE A 1 106 ? -20.678 -20.490 -3.090 1.00 34.43 106 PHE A N 1
ATOM 850 C CA . PHE A 1 106 ? -19.661 -21.202 -3.905 1.00 38.42 106 PHE A CA 1
ATOM 851 C C . PHE A 1 106 ? -19.372 -20.348 -5.148 1.00 43.37 106 PHE A C 1
ATOM 852 O O . PHE A 1 1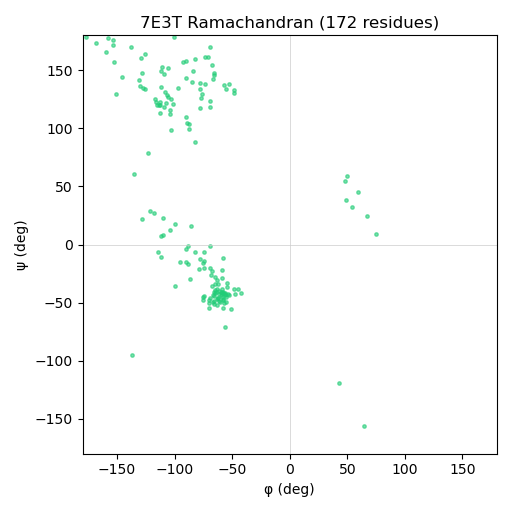06 ? -20.313 -19.826 -5.767 1.00 40.33 106 PHE A O 1
ATOM 860 N N . GLY A 1 107 ? -18.098 -20.187 -5.490 1.00 45.05 107 GLY A N 1
ATOM 861 C CA . GLY A 1 107 ? -17.662 -19.398 -6.653 1.00 44.67 107 GLY A CA 1
ATOM 862 C C . GLY A 1 107 ? -17.318 -20.281 -7.844 1.00 50.16 107 GLY A C 1
ATOM 863 O O . GLY A 1 107 ? -17.391 -21.498 -7.719 1.00 46.53 107 GLY A O 1
ATOM 864 N N . LYS A 1 108 ? -16.949 -19.639 -8.955 1.00 58.27 108 LYS A N 1
ATOM 865 C CA . LYS A 1 108 ? -16.528 -20.211 -10.262 1.00 63.29 108 LYS A CA 1
ATOM 866 C C . LYS A 1 108 ? -15.398 -21.223 -10.044 1.00 59.61 108 LYS A C 1
ATOM 867 O O . LYS A 1 108 ? -14.506 -20.972 -9.197 1.00 55.44 108 LYS A O 1
ATOM 873 N N . GLU A 1 109 ? -15.470 -22.341 -10.759 1.00 66.23 109 GLU A N 1
ATOM 874 C CA . GLU A 1 109 ? -14.498 -23.466 -10.712 1.00 71.70 109 GLU A CA 1
ATOM 875 C C . GLU A 1 109 ? -13.070 -22.941 -10.943 1.00 72.02 109 GLU A C 1
ATOM 876 O O . GLU A 1 109 ? -12.167 -23.371 -10.217 1.00 74.23 109 GLU A O 1
ATOM 878 N N . SER A 1 110 ? -12.882 -22.037 -11.907 1.00 65.56 110 SER A N 1
ATOM 879 C CA . SER A 1 110 ? -11.576 -21.403 -12.226 1.00 69.86 110 SER A CA 1
ATOM 880 C C . SER A 1 110 ? -11.015 -20.717 -10.979 1.00 65.54 110 SER A C 1
ATOM 881 O O . SER A 1 110 ? -10.062 -21.251 -10.419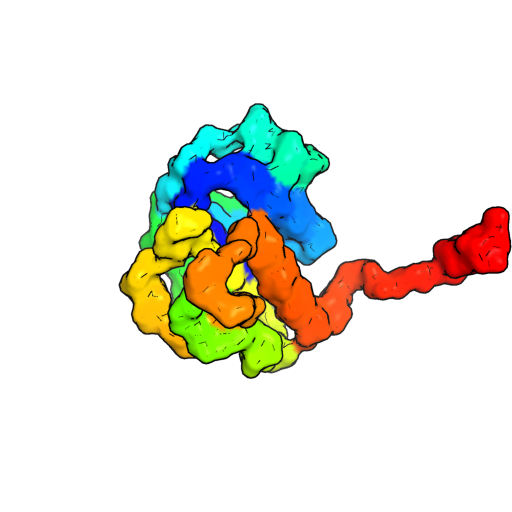 1.00 68.58 110 SER A O 1
ATOM 884 N N . THR A 1 111 ? -11.611 -19.610 -10.530 1.00 68.27 111 THR A N 1
ATOM 885 C CA . THR A 1 111 ? -10.949 -18.659 -9.597 1.00 64.21 111 THR A CA 1
ATOM 886 C C . THR A 1 111 ? -11.784 -18.331 -8.356 1.00 63.96 111 THR A C 1
ATOM 887 O O . THR A 1 111 ? -11.535 -17.271 -7.778 1.00 66.98 111 THR A O 1
ATOM 891 N N . GLY A 1 112 ? -12.748 -19.157 -7.959 1.00 59.22 112 GLY A N 1
ATOM 892 C CA . GLY A 1 112 ? -13.487 -18.942 -6.697 1.00 54.55 112 GLY A CA 1
ATOM 893 C C . GLY A 1 112 ? -14.309 -17.658 -6.690 1.00 51.59 112 GLY A C 1
ATOM 894 O O . GLY A 1 112 ? -14.735 -17.209 -7.775 1.00 55.99 112 GLY A O 1
ATOM 895 N N . ILE A 1 113 ? -14.580 -17.143 -5.486 1.00 51.97 113 ILE A N 1
ATOM 896 C CA . ILE A 1 113 ? -15.486 -15.996 -5.168 1.00 55.38 113 ILE A CA 1
ATOM 897 C C . ILE A 1 113 ? -14.666 -14.691 -5.204 1.00 54.14 113 ILE A C 1
ATOM 898 O O . ILE A 1 113 ? -13.504 -14.701 -4.739 1.00 56.04 113 ILE A O 1
ATOM 903 N N . ALA A 1 114 ? -15.254 -13.595 -5.680 1.00 54.17 114 ALA A N 1
ATOM 904 C CA . ALA A 1 114 ? -14.611 -12.259 -5.722 1.00 57.23 114 ALA A CA 1
ATOM 905 C C . ALA A 1 114 ? -13.971 -11.929 -4.369 1.00 52.94 114 ALA A C 1
ATOM 906 O O . ALA A 1 114 ? -14.664 -12.055 -3.349 1.00 56.74 114 ALA A O 1
ATOM 908 N N . LYS A 1 115 ? -12.720 -11.442 -4.378 1.00 63.36 115 LYS A N 1
ATOM 909 C CA . LYS A 1 115 ? -11.894 -11.137 -3.167 1.00 61.49 115 LYS A CA 1
ATOM 910 C C . LYS A 1 115 ? -12.623 -10.158 -2.249 1.00 56.86 115 LYS A C 1
ATOM 911 O O . LYS A 1 115 ? -12.650 -10.372 -1.042 1.00 59.44 115 LYS A O 1
ATOM 913 N N . PRO A 1 116 ? -13.269 -9.079 -2.758 1.00 55.97 116 PRO A N 1
ATOM 914 C CA . PRO A 1 116 ? -13.990 -8.151 -1.884 1.00 53.97 116 PRO A CA 1
ATOM 915 C C . PRO A 1 116 ? -15.100 -8.813 -1.056 1.00 58.71 116 PRO A C 1
ATOM 916 O O . PRO A 1 116 ? -15.380 -8.350 0.018 1.00 59.83 116 PRO A O 1
ATOM 920 N N . ILE A 1 117 ? -15.701 -9.895 -1.552 1.00 61.61 117 ILE A N 1
ATOM 921 C CA . ILE A 1 117 ? -16.762 -10.635 -0.803 1.00 52.32 117 ILE A CA 1
ATOM 922 C C . ILE A 1 117 ? -16.120 -11.446 0.332 1.00 48.87 117 ILE A C 1
ATOM 923 O O . ILE A 1 117 ? -16.654 -11.454 1.486 1.00 51.56 117 ILE A O 1
ATOM 928 N N . LEU A 1 118 ? -15.014 -12.125 0.028 1.00 49.64 118 LEU A N 1
ATOM 929 C CA . LEU A 1 118 ? -14.299 -12.948 1.035 1.00 53.39 118 LEU A CA 1
ATOM 930 C C . LEU A 1 118 ? -13.824 -12.046 2.190 1.00 52.69 118 LEU A C 1
ATOM 931 O O . LEU A 1 118 ? -14.141 -12.374 3.393 1.00 53.59 118 LEU A O 1
ATOM 936 N N . LYS A 1 119 ? -13.162 -10.931 1.853 1.00 55.17 119 LYS A N 1
ATOM 937 C CA . LYS A 1 119 ? -12.725 -9.888 2.817 1.00 57.53 119 LYS A CA 1
ATOM 938 C C . LYS A 1 119 ? -13.930 -9.496 3.670 1.00 57.12 119 LYS A C 1
ATOM 939 O O . LYS A 1 119 ? -13.848 -9.639 4.894 1.00 55.95 119 LYS A O 1
ATOM 941 N N . GLU A 1 120 ? -15.037 -9.080 3.050 1.00 60.41 120 GLU A N 1
ATOM 942 C CA . GLU A 1 120 ? -16.258 -8.664 3.800 1.00 61.99 120 GLU A CA 1
ATOM 943 C C . GLU A 1 120 ? -16.687 -9.787 4.756 1.00 62.64 120 GLU A C 1
ATOM 944 O O . GLU A 1 120 ? -17.150 -9.452 5.836 1.00 64.46 120 GLU A O 1
ATOM 946 N N . HIS A 1 121 ? -16.555 -11.067 4.382 1.00 64.12 121 HIS A N 1
ATOM 947 C CA . HIS A 1 121 ? -17.134 -12.205 5.151 1.00 58.48 121 HIS A CA 1
ATOM 948 C C . HIS A 1 121 ? -16.034 -13.131 5.657 1.00 59.12 121 HIS A C 1
ATOM 949 O O . HIS A 1 121 ? -16.329 -14.317 5.906 1.00 50.46 121 HIS A O 1
ATOM 956 N N . TYR A 1 122 ? -14.827 -12.613 5.871 1.00 53.57 122 TYR A N 1
ATOM 957 C CA . TYR A 1 122 ? -13.678 -13.476 6.222 1.00 54.67 122 TYR A CA 1
ATOM 958 C C . TYR A 1 122 ? -13.986 -14.350 7.452 1.00 54.66 122 TYR A C 1
ATOM 959 O O . TYR A 1 122 ? -13.484 -15.501 7.485 1.00 54.15 122 TYR A O 1
ATOM 968 N N . ASN A 1 123 ? -14.783 -13.889 8.422 1.00 49.07 123 ASN A N 1
ATOM 969 C CA . ASN A 1 123 ? -15.029 -14.654 9.674 1.00 55.32 123 ASN A CA 1
ATOM 970 C C . ASN A 1 123 ? -15.859 -15.927 9.458 1.00 51.10 123 ASN A C 1
ATOM 971 O O . ASN A 1 123 ? -15.866 -16.781 10.360 1.00 52.74 123 ASN A O 1
ATOM 976 N N . THR A 1 124 ? -16.604 -16.031 8.362 1.00 50.33 124 THR A N 1
ATOM 977 C CA . THR A 1 124 ? -17.462 -17.211 8.092 1.00 49.47 124 THR A CA 1
ATOM 978 C C . THR A 1 124 ? -17.037 -17.854 6.763 1.00 51.40 124 THR A C 1
ATOM 979 O O . THR A 1 124 ? -17.885 -18.471 6.115 1.00 48.08 124 THR A O 1
ATOM 983 N N . THR A 1 125 ? -15.766 -17.735 6.384 1.00 47.35 125 THR A N 1
ATOM 984 C CA . THR A 1 125 ? -15.188 -18.486 5.253 1.00 47.00 125 THR A CA 1
ATOM 985 C C . THR A 1 125 ? -14.748 -19.845 5.771 1.00 46.50 125 THR A C 1
ATOM 986 O O . THR A 1 125 ? -14.280 -19.944 6.915 1.00 44.16 125 THR A O 1
ATOM 990 N N . PHE A 1 126 ? -14.978 -20.872 4.970 1.00 38.20 126 PHE A N 1
ATOM 991 C CA . PHE A 1 126 ? -14.635 -22.255 5.331 1.00 39.74 126 PHE A CA 1
ATOM 992 C C . PHE A 1 126 ? -13.828 -22.840 4.173 1.00 35.34 126 PHE A C 1
ATOM 993 O O . PHE A 1 126 ? -13.862 -22.316 3.052 1.00 39.04 126 PHE A O 1
ATOM 1001 N N . ARG A 1 127 ? -13.107 -23.904 4.465 1.00 39.84 127 ARG A N 1
ATOM 1002 C CA . ARG A 1 127 ? -12.376 -24.668 3.424 1.00 42.87 127 ARG A CA 1
ATOM 1003 C C . ARG A 1 127 ? -12.811 -26.115 3.531 1.00 39.25 127 ARG A C 1
ATOM 1004 O O . ARG A 1 127 ? -13.361 -26.495 4.572 1.00 41.30 127 ARG A O 1
ATOM 1012 N N . ILE A 1 128 ? -12.537 -26.886 2.493 1.00 41.91 128 ILE A N 1
ATOM 1013 C CA . ILE A 1 128 ? -12.665 -28.368 2.488 1.00 44.12 128 ILE A CA 1
ATOM 1014 C C . ILE A 1 128 ? -11.233 -28.867 2.594 1.00 44.66 128 ILE A C 1
ATOM 1015 O O . ILE A 1 128 ? -10.455 -28.637 1.670 1.00 42.12 128 ILE A O 1
ATOM 1020 N N . PRO A 1 129 ? -10.826 -29.504 3.713 1.00 42.33 129 PRO A N 1
ATOM 1021 C CA . PRO A 1 129 ? -9.455 -30.013 3.824 1.00 40.44 129 PRO A CA 1
ATOM 1022 C C . PRO A 1 129 ? -9.067 -30.958 2.682 1.00 40.40 129 PRO A C 1
ATOM 1023 O O . PRO A 1 129 ? -9.807 -31.884 2.369 1.00 40.47 129 PRO A O 1
ATOM 1027 N N . MET A 1 130 ? -7.874 -30.743 2.123 1.00 40.05 130 MET A N 1
ATOM 1028 C CA . MET A 1 130 ? -7.257 -31.612 1.096 1.00 39.54 130 MET A CA 1
ATOM 1029 C C . MET A 1 130 ? -5.763 -31.785 1.404 1.00 42.78 130 MET A C 1
ATOM 1030 O O . MET A 1 130 ? -5.206 -31.022 2.211 1.00 34.82 130 MET A O 1
ATOM 1035 N N . ILE A 1 131 ? -5.121 -32.702 0.700 1.00 42.39 131 ILE A N 1
ATOM 1036 C CA . ILE A 1 131 ? -3.703 -33.063 0.969 1.00 45.48 131 ILE A CA 1
ATOM 1037 C C . ILE A 1 131 ? -2.813 -31.825 0.710 1.00 44.66 131 ILE A C 1
ATOM 1038 O O . ILE A 1 131 ? -1.933 -31.578 1.509 1.00 44.69 131 ILE A O 1
ATOM 1043 N N . SER A 1 132 ? -3.082 -31.007 -0.311 1.00 44.66 132 SER A N 1
ATOM 1044 C CA . SER A 1 132 ? -2.301 -29.776 -0.587 1.00 49.53 132 SER A CA 1
ATOM 1045 C C . SER A 1 132 ? -3.109 -28.784 -1.418 1.00 57.73 132 SER A C 1
ATOM 1046 O O . SER A 1 132 ? -4.210 -29.165 -1.899 1.00 47.97 132 SER A O 1
ATOM 1049 N N . GLU A 1 133 ? -2.490 -27.623 -1.678 1.00 54.56 133 GLU A N 1
ATOM 1050 C CA . GLU A 1 133 ? -3.057 -26.453 -2.390 1.00 51.72 133 GLU A CA 1
ATOM 1051 C C . GLU A 1 133 ? -3.031 -26.691 -3.897 1.00 49.51 133 GLU A C 1
ATOM 1052 O O . GLU A 1 133 ? -3.815 -26.071 -4.580 1.00 59.58 133 GLU A O 1
ATOM 1054 N N . THR A 1 134 ? -2.207 -27.585 -4.426 1.00 50.52 134 THR A N 1
ATOM 1055 C CA . THR A 1 134 ? -2.320 -27.920 -5.864 1.00 55.59 134 THR A CA 1
ATOM 1056 C C . THR A 1 134 ? -3.556 -28.800 -6.078 1.00 57.56 134 THR A C 1
ATOM 1057 O O . THR A 1 134 ? -3.822 -29.129 -7.243 1.00 56.90 134 THR A O 1
ATOM 1061 N N . ARG A 1 135 ? -4.242 -29.244 -5.025 1.00 51.01 135 ARG A N 1
ATOM 1062 C CA . ARG A 1 135 ? -5.375 -30.201 -5.187 1.00 49.06 135 ARG A CA 1
ATOM 1063 C C . ARG A 1 135 ? -6.692 -29.428 -5.302 1.00 44.68 135 ARG A C 1
ATOM 1064 O O . ARG A 1 135 ? -6.818 -28.310 -4.792 1.00 44.53 135 ARG A O 1
ATOM 1072 N N . SER A 1 136 ? -7.696 -30.039 -5.900 1.00 42.18 136 SER A N 1
ATOM 1073 C CA . SER A 1 136 ? -9.038 -29.424 -5.993 1.00 46.05 136 SER A CA 1
ATOM 1074 C C . SER A 1 136 ? -10.103 -30.514 -6.077 1.00 38.79 136 SER A C 1
ATOM 1075 O O . SER A 1 136 ? -9.823 -31.635 -6.526 1.00 40.64 136 SER A O 1
ATOM 1078 N N . LEU A 1 137 ? -11.315 -30.151 -5.704 1.00 44.60 137 LEU A N 1
ATOM 1079 C CA . LEU A 1 137 ? -12.533 -30.972 -5.896 1.00 41.17 137 LEU A CA 1
ATOM 1080 C C . LEU A 1 137 ? -13.426 -30.300 -6.944 1.00 37.86 137 LEU A C 1
ATOM 1081 O O . LEU A 1 137 ? -13.431 -29.083 -7.052 1.00 37.16 137 LEU A O 1
ATOM 1086 N N . ASN A 1 138 ? -14.230 -31.076 -7.651 1.00 40.52 138 ASN A N 1
ATOM 1087 C CA . ASN A 1 138 ? -15.327 -30.506 -8.458 1.00 42.06 138 ASN A CA 1
ATOM 1088 C C . ASN A 1 138 ? -16.240 -29.691 -7.526 1.00 37.50 138 ASN A C 1
ATOM 1089 O O . ASN A 1 138 ? -16.558 -30.149 -6.425 1.00 31.92 138 ASN A O 1
ATOM 1094 N N . ILE A 1 139 ? -16.656 -28.516 -7.974 1.00 37.15 139 ILE A N 1
ATOM 1095 C CA . ILE A 1 139 ? -17.557 -27.585 -7.240 1.00 43.69 139 ILE A CA 1
ATOM 1096 C C . ILE A 1 139 ? -18.857 -28.293 -6.801 1.00 37.34 139 ILE A C 1
ATOM 1097 O O . ILE A 1 139 ? -19.285 -28.080 -5.655 1.00 39.94 139 ILE A O 1
ATOM 1102 N N . ALA A 1 140 ? -19.475 -29.108 -7.644 1.00 38.30 140 ALA A N 1
ATOM 1103 C CA . ALA A 1 140 ? -20.726 -29.851 -7.320 1.00 40.59 140 ALA A CA 1
ATOM 1104 C C . ALA A 1 140 ? -20.494 -30.760 -6.108 1.00 39.32 140 ALA A C 1
ATOM 1105 O O . ALA A 1 140 ? -21.359 -30.827 -5.220 1.00 33.94 140 ALA A O 1
ATOM 1107 N N . ASN A 1 141 ? -19.342 -31.431 -6.055 1.00 39.16 141 ASN A N 1
ATOM 1108 C CA . ASN A 1 141 ? -19.025 -32.344 -4.926 1.00 39.29 141 ASN A CA 1
ATOM 1109 C C . ASN A 1 141 ? -18.856 -31.514 -3.649 1.00 33.78 141 ASN A C 1
ATOM 1110 O O . ASN A 1 141 ? -19.287 -32.002 -2.587 1.00 36.13 141 ASN A O 1
ATOM 1115 N N . THR A 1 142 ? -18.292 -30.296 -3.744 1.00 34.47 142 THR A N 1
ATOM 1116 C CA . THR A 1 142 ? -18.098 -29.400 -2.574 1.00 33.95 142 THR A CA 1
ATOM 1117 C C . THR A 1 142 ? -19.469 -28.977 -2.029 1.00 37.00 142 THR A C 1
ATOM 1118 O O . THR A 1 142 ? -19.590 -28.849 -0.802 1.00 35.54 142 THR A O 1
ATOM 1122 N N . VAL A 1 143 ? -20.442 -28.670 -2.894 1.00 34.40 143 VAL A N 1
ATOM 1123 C CA . VAL A 1 143 ? -21.823 -28.297 -2.438 1.00 34.63 143 VAL A CA 1
ATOM 1124 C C . VAL A 1 143 ? -22.394 -29.449 -1.596 1.00 32.53 143 VAL A C 1
ATOM 1125 O O . VAL A 1 143 ? -22.921 -29.201 -0.461 1.00 36.95 143 VAL A O 1
ATOM 1129 N N . GLY A 1 144 ? -22.181 -30.688 -2.023 1.00 35.86 144 GLY A N 1
ATOM 1130 C CA . GLY A 1 144 ? -22.680 -31.858 -1.276 1.00 34.69 144 GLY A CA 1
ATOM 1131 C C . GLY A 1 144 ? -22.009 -32.009 0.090 1.00 40.53 144 GLY A C 1
ATOM 1132 O O . GLY A 1 144 ? -22.700 -32.284 1.122 1.00 38.27 144 GLY A O 1
ATOM 1133 N N . ILE A 1 145 ? -20.684 -31.927 0.116 1.00 33.99 145 ILE A N 1
ATOM 1134 C CA . ILE A 1 145 ? -19.900 -32.122 1.361 1.00 33.85 145 ILE A CA 1
ATOM 1135 C C . ILE A 1 145 ? -20.303 -31.029 2.354 1.00 32.20 145 ILE A C 1
ATOM 1136 O O . ILE A 1 145 ? -20.549 -31.310 3.526 1.00 32.04 145 ILE A O 1
ATOM 1141 N N . ALA A 1 146 ? -20.389 -29.797 1.910 1.00 32.44 146 ALA A N 1
ATOM 1142 C CA . ALA A 1 146 ? -20.716 -28.680 2.824 1.00 32.53 146 ALA A CA 1
ATOM 1143 C C . ALA A 1 146 ? -22.178 -28.787 3.306 1.00 39.76 146 ALA A C 1
ATOM 1144 O O . ALA A 1 146 ? -22.442 -28.639 4.550 1.00 40.95 146 ALA A O 1
ATOM 1146 N N . SER A 1 147 ? -23.113 -29.037 2.385 1.00 34.69 147 SER A N 1
ATOM 1147 C CA . SER A 1 147 ? -24.552 -29.192 2.710 1.00 34.25 147 SER A CA 1
ATOM 1148 C C . SER A 1 147 ? -24.732 -30.276 3.764 1.00 35.46 147 SER A C 1
ATOM 1149 O O . SER A 1 147 ? -25.504 -30.048 4.695 1.00 35.44 147 SER A O 1
ATOM 1152 N N . TYR A 1 148 ? -24.131 -31.443 3.581 1.00 36.08 148 TYR A N 1
ATOM 1153 C CA . TYR A 1 148 ? -24.414 -32.611 4.454 1.00 39.15 148 TYR A CA 1
ATOM 1154 C C . TYR A 1 148 ? -23.743 -32.433 5.825 1.00 40.46 148 TYR A C 1
ATOM 1155 O O . TYR A 1 148 ? -24.245 -33.076 6.768 1.00 34.35 148 TYR A O 1
ATOM 1164 N N . GLU A 1 149 ? -22.725 -31.566 5.951 1.00 39.55 149 GLU A N 1
ATOM 1165 C CA . GLU A 1 149 ? -22.131 -31.220 7.277 1.00 44.49 149 GLU A CA 1
ATOM 1166 C C . GLU A 1 149 ? -23.144 -30.385 8.084 1.00 42.91 149 GLU A C 1
ATOM 1167 O O . GLU A 1 149 ? -23.406 -30.743 9.256 1.00 41.32 149 GLU A O 1
ATOM 1173 N N . VAL A 1 150 ? -23.734 -29.357 7.480 1.00 37.40 150 VAL A N 1
ATOM 1174 C CA . VAL A 1 150 ? -24.824 -28.563 8.121 1.00 38.32 150 VAL A CA 1
ATOM 1175 C C . VAL A 1 150 ? -25.985 -29.504 8.465 1.00 40.67 150 VAL A C 1
ATOM 1176 O O . VAL A 1 150 ? -26.500 -29.422 9.619 1.00 44.75 150 VAL A O 1
ATOM 1180 N N . LEU A 1 151 ? -26.370 -30.389 7.537 1.00 39.69 151 LEU A N 1
ATOM 1181 C CA . LEU A 1 151 ? -27.523 -31.303 7.735 1.00 38.10 151 LEU A CA 1
ATOM 1182 C C . LEU A 1 151 ? -27.251 -32.266 8.901 1.00 41.82 151 LEU A C 1
ATOM 1183 O O . LEU A 1 151 ? -28.194 -32.530 9.694 1.00 36.41 151 LEU A O 1
ATOM 1188 N N . ARG A 1 152 ? -26.034 -32.782 9.019 1.00 36.56 152 ARG A N 1
ATOM 1189 C CA . ARG A 1 152 ? -25.663 -33.671 10.141 1.00 40.29 152 ARG A CA 1
ATOM 1190 C C . ARG A 1 152 ? -25.859 -32.916 11.464 1.00 39.23 152 ARG A C 1
ATOM 1191 O O . ARG A 1 152 ? -26.314 -33.544 12.398 1.00 39.20 152 ARG A O 1
ATOM 1199 N N . GLN A 1 153 ? -25.495 -31.637 11.539 1.00 38.39 153 GLN A N 1
ATOM 1200 C CA . GLN A 1 153 ? -25.570 -30.845 12.793 1.00 42.36 153 GLN A CA 1
ATOM 1201 C C . GLN A 1 153 ? -27.037 -30.490 13.094 1.00 51.12 153 GLN A C 1
ATOM 1202 O O . GLN A 1 153 ? -27.318 -30.073 14.225 1.00 45.20 153 GLN A O 1
ATOM 1208 N N . TRP A 1 154 ? -27.937 -30.657 12.121 1.00 46.87 154 TRP A N 1
ATOM 1209 C CA . TRP A 1 154 ? -29.392 -30.411 12.269 1.00 45.83 154 TRP A CA 1
ATOM 1210 C C . TRP A 1 154 ? -30.125 -31.745 12.383 1.00 40.47 154 TRP A C 1
ATOM 1211 O O . TRP A 1 154 ? -31.329 -31.750 12.190 1.00 55.40 154 TRP A O 1
ATOM 1222 N N . ASP A 1 155 ? -29.418 -32.844 12.594 1.00 45.48 155 ASP A N 1
ATOM 1223 C CA . ASP A 1 155 ? -30.003 -34.212 12.625 1.00 49.30 155 ASP A CA 1
ATOM 1224 C C . ASP A 1 155 ? -30.805 -34.482 11.339 1.00 49.63 155 ASP A C 1
ATOM 1225 O O . ASP A 1 155 ? -31.810 -35.244 11.404 1.00 47.12 155 ASP A O 1
ATOM 1230 N N . TYR A 1 156 ? -30.382 -33.903 10.215 1.00 44.01 156 TYR A N 1
ATOM 1231 C CA . TYR A 1 156 ? -30.859 -34.227 8.840 1.00 40.97 156 TYR A CA 1
ATOM 1232 C C . TYR A 1 156 ? -32.323 -33.806 8.671 1.00 45.77 156 TYR A C 1
ATOM 1233 O O . TYR A 1 156 ? -32.957 -34.312 7.732 1.00 40.86 156 TYR A O 1
ATOM 1242 N N . LEU A 1 157 ? -32.780 -32.835 9.473 1.00 48.75 157 LEU A N 1
ATOM 1243 C CA . LEU A 1 157 ? -34.131 -32.202 9.398 1.00 45.27 157 LEU A CA 1
ATOM 1244 C C . LEU A 1 157 ? -35.197 -33.290 9.159 1.00 45.09 157 LEU A C 1
ATOM 1245 O O . LEU A 1 157 ? -35.304 -34.212 9.982 1.00 50.48 157 LEU A O 1
ATOM 1250 N N . ASP A 1 158 ? -35.932 -33.220 8.061 1.00 52.47 158 ASP A N 1
ATOM 1251 C CA . ASP A 1 158 ? -37.016 -34.181 7.756 1.00 59.18 158 ASP A CA 1
ATOM 1252 C C . ASP A 1 158 ? -36.583 -35.064 6.586 1.00 58.16 158 ASP A C 1
ATOM 1253 O O . ASP A 1 158 ? -37.463 -35.578 5.906 1.00 58.79 158 ASP A O 1
ATOM 1258 N N . LEU A 1 159 ? -35.284 -35.210 6.324 1.00 46.66 159 LEU A N 1
ATOM 1259 C CA . LEU A 1 159 ? -34.827 -36.217 5.330 1.00 49.30 159 LEU A CA 1
ATOM 1260 C C . LEU A 1 159 ? -35.039 -37.613 5.922 1.00 44.00 159 LEU A C 1
ATOM 1261 O O . LEU A 1 159 ? -35.138 -37.755 7.158 1.00 47.11 159 LEU A O 1
ATOM 1266 N N . VAL A 1 160 ? -35.054 -38.637 5.079 1.00 48.95 160 VAL A N 1
ATOM 1267 C CA . VAL A 1 160 ? -35.313 -40.029 5.530 1.00 44.68 160 VAL A CA 1
ATOM 1268 C C . VAL A 1 160 ? -33.990 -40.680 5.961 1.00 47.65 160 VAL A C 1
ATOM 1269 O O . VAL A 1 160 ? -33.246 -41.154 5.087 1.00 46.22 160 VAL A O 1
ATOM 1273 N N . LYS A 1 161 ? -33.769 -40.789 7.275 1.00 49.25 161 LYS A N 1
ATOM 1274 C CA . LYS A 1 161 ? -32.488 -41.215 7.905 1.00 51.01 161 LYS A CA 1
ATOM 1275 C C . LYS A 1 161 ? -32.373 -42.739 8.050 1.00 53.08 161 LYS A C 1
ATOM 1276 O O . LYS A 1 161 ? -31.218 -43.255 8.042 1.00 46.14 161 LYS A O 1
ATOM 1282 N N . TYR A 1 162 ? -33.485 -43.460 8.209 1.00 48.27 162 TYR A N 1
ATOM 1283 C CA . TYR A 1 162 ? -33.449 -44.883 8.634 1.00 47.26 162 TYR A CA 1
ATOM 1284 C C . TYR A 1 162 ? -34.271 -45.735 7.674 1.00 53.25 162 TYR A C 1
ATOM 1285 O O . TYR A 1 162 ? -35.251 -45.221 7.108 1.00 58.09 162 TYR A O 1
ATOM 1294 N N . GLU A 1 163 ? -33.852 -46.985 7.477 1.00 62.49 163 GLU A N 1
ATOM 1295 C CA . GLU A 1 163 ? -34.621 -48.018 6.736 1.00 64.44 163 GLU A CA 1
ATOM 1296 C C . GLU A 1 163 ? -35.772 -48.444 7.630 1.00 63.24 163 GLU A C 1
ATOM 1297 O O . GLU A 1 163 ? -35.530 -48.644 8.832 1.00 71.30 163 GLU A O 1
ATOM 1299 N N . THR A 1 164 ? -36.949 -48.613 7.038 1.00 74.86 164 THR A N 1
ATOM 1300 C CA . THR A 1 164 ? -38.134 -49.256 7.667 1.00 86.10 164 THR A CA 1
ATOM 1301 C C . THR A 1 164 ? -37.855 -50.759 7.837 1.00 98.26 164 THR A C 1
ATOM 1302 O O . THR A 1 164 ? -36.850 -51.247 7.279 1.00 114.78 164 THR A O 1
ATOM 1306 N N . GLN A 1 165 ? -38.722 -51.464 8.569 1.00 102.09 165 GLN A N 1
ATOM 1307 C CA . GLN A 1 165 ? -38.696 -52.943 8.728 1.00 97.70 165 GLN A CA 1
ATOM 1308 C C . GLN A 1 165 ? -39.029 -53.624 7.386 1.00 95.72 165 GLN A C 1
ATOM 1309 O O . GLN A 1 165 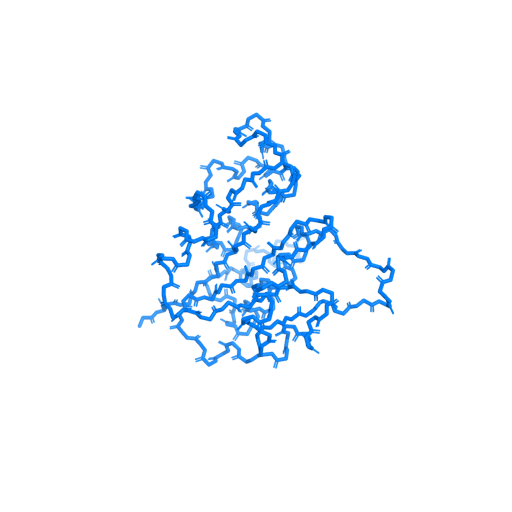? -38.637 -54.799 7.218 1.00 96.28 165 GLN A O 1
ATOM 1315 N N . LYS A 1 166 ? -39.719 -52.926 6.470 1.00 98.94 166 LYS A N 1
ATOM 1316 C CA . LYS A 1 166 ? -39.991 -53.373 5.072 1.00 99.28 166 LYS A CA 1
ATOM 1317 C C . LYS A 1 166 ? -38.661 -53.653 4.356 1.00 99.78 166 LYS A C 1
ATOM 1318 O O . LYS A 1 166 ? -38.518 -54.758 3.760 1.00 86.99 166 LYS A O 1
ATOM 1320 N N . GLY A 1 167 ? -37.729 -52.692 4.426 1.00 89.10 167 GLY A N 1
ATOM 1321 C CA . GLY A 1 167 ? -36.396 -52.763 3.796 1.00 90.08 167 GLY A CA 1
ATOM 1322 C C . GLY A 1 167 ? -35.548 -53.888 4.370 1.00 91.42 167 GLY A C 1
ATOM 1323 O O . GLY A 1 167 ? -35.045 -54.699 3.581 1.00 97.45 167 GLY A O 1
ATOM 1324 N N . LYS A 1 168 ? -35.406 -53.948 5.698 1.00 93.45 168 LYS A N 1
ATOM 1325 C CA . LYS A 1 168 ? -34.420 -54.810 6.414 1.00 95.98 168 LYS A CA 1
ATOM 1326 C C . LYS A 1 168 ? -34.753 -56.297 6.200 1.00 98.13 168 LYS A C 1
ATOM 1327 O O . LYS A 1 168 ? -33.828 -57.048 5.818 1.00 92.90 168 LYS A O 1
ATOM 1329 N N . ASP A 1 169 ? -36.009 -56.705 6.444 1.00 101.97 169 ASP A N 1
ATOM 1330 C CA . ASP A 1 169 ? -36.470 -58.123 6.384 1.00 95.24 169 ASP A CA 1
ATOM 1331 C C . ASP A 1 169 ? -36.759 -58.486 4.924 1.00 101.77 169 ASP A C 1
ATOM 1332 O O . ASP A 1 169 ? -37.066 -59.672 4.656 1.00 113.35 169 ASP A O 1
ATOM 1334 N N . TYR A 1 170 ? -36.686 -57.501 4.022 1.00 96.27 170 TYR A N 1
ATOM 1335 C CA . TYR A 1 170 ? -36.603 -57.737 2.560 1.00 97.43 170 TYR A CA 1
ATOM 1336 C C . TYR A 1 170 ? -35.214 -58.326 2.243 1.00 109.01 170 TYR A C 1
ATOM 1337 O O . TYR A 1 170 ? -35.156 -59.435 1.657 1.00 115.80 170 TYR A O 1
ATOM 1346 N N . ILE A 1 171 ? -34.140 -57.633 2.655 1.00 100.84 171 ILE A N 1
ATOM 1347 C CA . ILE A 1 171 ? -32.710 -57.973 2.357 1.00 89.54 171 ILE A CA 1
ATOM 1348 C C . ILE A 1 171 ? -32.264 -59.160 3.232 1.00 88.96 171 ILE A C 1
ATOM 1349 O O . ILE A 1 171 ? -31.652 -60.092 2.674 1.00 93.27 171 ILE A O 1
ATOM 1354 N N . LEU A 1 172 ? -32.526 -59.132 4.547 1.00 90.83 172 LEU A N 1
ATOM 1355 C CA . LEU A 1 172 ? -32.101 -60.206 5.494 1.00 93.59 172 LEU A CA 1
ATOM 1356 C C . LEU A 1 172 ? -32.900 -61.494 5.216 1.00 101.42 172 LEU A C 1
ATOM 1357 O O . LEU A 1 172 ? -32.620 -62.494 5.905 1.00 103.98 172 LEU A O 1
ATOM 1359 N N . SER A 1 173 ? -33.836 -61.472 4.245 1.00 109.54 173 SER A N 1
ATOM 1360 C CA . SER A 1 173 ? -34.606 -62.643 3.737 1.00 107.33 173 SER A CA 1
ATOM 1361 C C . SER A 1 173 ? -34.713 -62.609 2.200 1.00 107.30 173 SER A C 1
ATOM 1362 O O . SER A 1 173 ? -33.765 -63.091 1.545 1.00 100.20 173 SER A O 1
ATOM 1365 N N . GLU A 1 174 ? -35.809 -62.055 1.650 1.00 104.58 174 GLU A N 1
ATOM 1366 C CA . GLU A 1 174 ? -36.286 -62.285 0.250 1.00 98.99 174 GLU A CA 1
ATOM 1367 C C . GLU A 1 174 ? -35.097 -62.384 -0.714 1.00 91.77 174 GLU A C 1
ATOM 1368 O O . GLU A 1 174 ? -34.578 -63.498 -0.868 1.00 81.59 174 GLU A O 1
#

Secondary structure (DSSP, 8-state):
----EEEEEEES---HHHHHHHHHHHHHTT-EEEEES--SS--SHHHHTTTTTTGGGT-EEEEESSHHHHHHTSTT--EEEE-TT-SEEGGGS-GGG--SEEEEEE-BTTTBS-HHHHHHTGGGEEE---S-TT----HHHHHHHHHHHHHHHTTTTTS--S--HHHHHHHTT-

InterPro domains:
  IPR001537 tRNA/rRNA methyltransferase, SpoU type [PF00588] (6-148)
  IPR016914 tRNA (cytidine/uridine-2'-O-)-methyltransferase TrmL [MF_01885] (6-157)
  IPR016914 tRNA (cytidine/uridine-2'-O-)-methyltransferase TrmL [PIRSF029256] (6-157)
  IPR016914 tRNA (cytidine/uridine-2'-O-)-methyltransferase TrmL [PTHR42971] (3-166)
  IPR016914 tRNA (cytidine/uridine-2'-O-)-methyltransferase TrmL [cd18094] (7-154)
  IPR029026 tRNA (guanine-N1-)-methyltransferase, N-terminal [G3DSA:3.40.1280.10] (1-169)
  IPR029028 Alpha/beta knot methyltransferases [SSF75217] (6-159)

B-factor: mean 53.22, std 16.07, range [31.56, 120.4]

Sequence (174 aa):
MNKRKINIVLYQPEIAQNVGAIMRTCVAINARLHIIEPLGFIFDDRHLSRSSANEYKYVDCIRYDDWNDFITKHQNITLFCLSRYGQKPISDFDFSKINDNVYLVFGKESTGIAKPILKEHYNTTFRIPMISETRSLNIANTVGIASYEVLRQWDYLDLVKYETQKGKDYILSE